Protein AF-A0A957DTH2-F1 (afdb_monomer_lite)

Sequence (206 aa):
MTTLPQNLQPLSMSQLLDRAIRLYRNNFLIFVGIVALAQIPATAVNMIGLWLAPAPEATFSPAATLTEMWLEIAESSGYGSNPWVWLGRLVTLLLVQLATAAMTKAVAENYLGRKIGLLDAYRKIGRSGFTLLLATFIGILFVLFLAIWWVIVPCLGWLTGLGMIFFFVLVVLPLVAPVVVLEQRSAAEALQRAWNLARRRLWWLV

Secondary structure (DSSP, 8-state):
-----TTSSPPPHHHHHHHHHHHHHHTHHHHHHHHHHHHHHHHHHHHHHHHTSPPP-----TT--HHHHHHHHHIIIIISS-HHHHHHHHHHHHHHHHHHHHHHHHHHHHHTT----HHHHHHTTHHHHHHHHHHHHHHHHHHHHHHHHHHH-HHHHHHHHHHHHHHIIIIIHHHHHHHHHHH---HHHHHHHHHHHHHHHTT---

Foldseek 3Di:
DPDDPPLPDDDDPVRVVVVVVVLCVVCVCLLVLLCCVLVVVLVVQLVVLVVPDDDDPPDDDPPDDPVNVVQVVCVVVLNHPRVSNVVSVVSSLLSVLLSLLLNLVCSVVVSVVDDAHNVNSNVVCVVLSVQLVVLVVVLVVVLVVLVVVCVVCVPVCPPVSVVVSCCCVVQQSSQLSNCCNVVVDGSVVSSVVSVVVSVVPVPPPD

Radius of gyration: 21.37 Å; chains: 1; bounding box: 50×37×66 Å

pLDDT: mean 77.53, std 10.56, range [34.75, 92.75]

Structure (mmCIF, N/CA/C/O backbone):
data_AF-A0A957DTH2-F1
#
_entry.id   AF-A0A957DTH2-F1
#
loop_
_atom_site.group_PDB
_atom_site.id
_atom_site.type_symbol
_atom_site.label_atom_id
_atom_site.label_alt_id
_atom_site.label_comp_id
_atom_site.label_asym_id
_atom_site.label_entity_id
_atom_site.label_seq_id
_atom_site.pdbx_PDB_ins_code
_atom_site.Cartn_x
_atom_site.Cartn_y
_atom_site.Cartn_z
_atom_site.occupancy
_atom_site.B_iso_or_equiv
_atom_site.auth_seq_id
_atom_site.auth_comp_id
_atom_site.auth_asym_id
_atom_site.auth_atom_id
_atom_site.pdbx_PDB_model_num
ATOM 1 N N . MET A 1 1 ? -30.312 -13.421 31.965 1.00 40.47 1 MET A N 1
ATOM 2 C CA . MET A 1 1 ? -30.081 -13.165 30.527 1.00 40.47 1 MET A CA 1
ATOM 3 C C . MET A 1 1 ? -28.958 -12.151 30.408 1.00 40.47 1 MET A C 1
ATOM 5 O O . MET A 1 1 ? -29.173 -10.975 30.663 1.00 40.47 1 MET A O 1
ATOM 9 N N . THR A 1 2 ? -27.741 -12.616 30.147 1.00 43.94 2 THR A N 1
ATOM 10 C CA . THR A 1 2 ? -26.575 -11.762 29.908 1.00 43.94 2 THR A CA 1
ATOM 11 C C . THR A 1 2 ? -26.708 -11.162 28.511 1.00 43.94 2 THR A C 1
ATOM 13 O O . THR A 1 2 ? -26.794 -11.885 27.521 1.00 43.94 2 THR A O 1
ATOM 16 N N . THR A 1 3 ? -26.820 -9.841 28.421 1.00 45.72 3 THR A N 1
ATOM 17 C CA . THR A 1 3 ? -26.921 -9.135 27.144 1.00 45.72 3 THR A CA 1
ATOM 18 C C . THR A 1 3 ? -25.613 -9.323 26.380 1.00 45.72 3 THR A C 1
ATOM 20 O O . THR A 1 3 ? -24.561 -8.835 26.789 1.00 45.72 3 THR A O 1
ATOM 23 N N . LEU A 1 4 ? -25.654 -10.075 25.277 1.00 46.88 4 LEU A N 1
ATOM 24 C CA . LEU A 1 4 ? -24.534 -10.121 24.342 1.00 46.88 4 LEU A CA 1
ATOM 25 C C . LEU A 1 4 ? -24.229 -8.677 23.907 1.00 46.88 4 LEU A C 1
ATOM 27 O O . LEU A 1 4 ? -25.169 -7.926 23.623 1.00 46.88 4 LEU A O 1
ATOM 31 N N . PRO A 1 5 ? -22.954 -8.256 23.872 1.00 55.38 5 PRO A N 1
ATOM 32 C CA . PRO A 1 5 ? -22.607 -6.904 23.458 1.00 55.38 5 PRO A CA 1
ATOM 33 C C . PRO A 1 5 ? -23.222 -6.625 22.080 1.00 55.38 5 PRO A C 1
ATOM 35 O O . PRO A 1 5 ? -23.012 -7.390 21.140 1.00 55.38 5 PRO A O 1
ATOM 38 N N . GLN A 1 6 ? -23.965 -5.519 21.954 1.00 55.94 6 GLN A N 1
ATOM 39 C CA . GLN A 1 6 ? -24.700 -5.080 20.748 1.00 55.94 6 GLN A CA 1
ATOM 40 C C . GLN A 1 6 ? -23.842 -4.939 19.466 1.00 55.94 6 GLN A C 1
ATOM 42 O O . GLN A 1 6 ? -24.348 -4.551 18.417 1.00 55.94 6 GLN A O 1
ATOM 47 N N . ASN A 1 7 ? -22.542 -5.228 19.525 1.00 56.94 7 ASN A N 1
ATOM 48 C CA . ASN A 1 7 ? -21.580 -5.019 18.448 1.00 56.94 7 ASN A CA 1
ATOM 49 C C . ASN A 1 7 ? -21.371 -6.216 17.511 1.00 56.94 7 ASN A C 1
ATOM 51 O O . ASN A 1 7 ? -20.680 -6.057 16.511 1.00 56.94 7 ASN A O 1
ATOM 55 N N . LEU A 1 8 ? -21.942 -7.390 17.798 1.00 63.50 8 LEU A N 1
ATOM 56 C CA . LEU A 1 8 ? -21.745 -8.605 16.987 1.00 63.50 8 LEU A CA 1
ATOM 57 C C . LEU A 1 8 ? -23.051 -9.138 16.376 1.00 63.50 8 LEU A C 1
ATOM 59 O O . LEU A 1 8 ? -23.201 -10.339 16.168 1.00 63.50 8 LEU A O 1
ATOM 63 N N . GLN A 1 9 ? -24.019 -8.259 16.109 1.00 71.38 9 GLN A N 1
ATOM 64 C CA . GLN A 1 9 ? -25.234 -8.638 15.386 1.00 71.38 9 GLN A CA 1
ATOM 65 C C . GLN A 1 9 ? -24.981 -8.688 13.869 1.00 71.38 9 GLN A C 1
ATOM 67 O O . GLN A 1 9 ? -24.192 -7.886 13.360 1.00 71.38 9 GLN A O 1
ATOM 72 N N . PRO A 1 10 ? -25.641 -9.603 13.132 1.00 74.38 10 PRO A N 1
ATOM 73 C CA . PRO A 1 10 ? -25.599 -9.599 11.676 1.00 74.38 10 PRO A CA 1
ATOM 74 C C . PRO A 1 10 ? -26.183 -8.277 11.162 1.00 74.38 10 PRO A C 1
ATOM 76 O O . PRO A 1 10 ? -27.347 -7.965 11.397 1.00 74.38 10 PRO A O 1
ATOM 79 N N . LEU A 1 11 ? -25.348 -7.479 10.496 1.00 79.00 11 LEU A N 1
ATOM 80 C CA . LEU A 1 11 ? -25.736 -6.191 9.929 1.00 79.00 11 LEU A CA 1
ATOM 81 C C . LEU A 1 11 ? -26.192 -6.389 8.483 1.00 79.00 11 LEU A C 1
ATOM 83 O O . LEU A 1 11 ? -25.494 -7.017 7.685 1.00 79.00 11 LEU A O 1
ATOM 87 N N . SER A 1 12 ? -27.340 -5.811 8.137 1.00 85.56 12 SER A N 1
ATOM 88 C CA . SER A 1 12 ? -27.746 -5.665 6.735 1.00 85.56 12 SER A CA 1
ATOM 89 C C . SER A 1 12 ? -26.815 -4.694 5.994 1.00 85.56 12 SER A C 1
ATOM 91 O O . SER A 1 12 ? -26.136 -3.868 6.611 1.00 85.56 12 SER A O 1
ATOM 93 N N . MET A 1 13 ? -26.787 -4.758 4.660 1.00 84.31 13 MET A N 1
ATOM 94 C CA . MET A 1 13 ? -25.912 -3.910 3.835 1.00 84.31 13 MET A CA 1
ATOM 95 C C . MET A 1 13 ? -26.120 -2.405 4.096 1.00 84.31 13 MET A C 1
ATOM 97 O O . MET A 1 13 ? -25.153 -1.649 4.184 1.00 84.31 13 MET A O 1
ATOM 101 N N . SER A 1 14 ? -27.369 -1.970 4.294 1.00 88.25 14 SER A N 1
ATOM 102 C CA . SER A 1 14 ? -27.695 -0.573 4.618 1.00 88.25 14 SER A CA 1
ATOM 103 C C . SER A 1 14 ? -27.170 -0.165 5.995 1.00 88.25 14 SER A C 1
ATOM 105 O O . SER A 1 14 ? -26.600 0.914 6.150 1.00 88.25 14 SER A O 1
ATOM 107 N N . GLN A 1 15 ? -27.287 -1.048 6.987 1.00 86.50 15 GLN A N 1
ATOM 108 C CA . GLN A 1 15 ? -26.767 -0.808 8.331 1.00 86.50 15 GLN A CA 1
ATOM 109 C C . GLN A 1 15 ? -25.234 -0.786 8.359 1.00 86.50 15 GLN A C 1
ATOM 111 O O . GLN A 1 15 ? -24.663 0.013 9.100 1.00 86.50 15 GLN A O 1
ATOM 116 N N . LEU A 1 16 ? -24.564 -1.617 7.549 1.00 86.12 16 LEU A N 1
ATOM 117 C CA . LEU A 1 16 ? -23.107 -1.573 7.380 1.00 86.12 16 LEU A CA 1
ATOM 118 C C . LEU A 1 16 ? -22.659 -0.225 6.822 1.00 86.12 16 LEU A C 1
ATOM 120 O O . LEU A 1 16 ? -21.749 0.385 7.381 1.00 86.12 16 LEU A O 1
ATOM 124 N N . LEU A 1 17 ? -23.314 0.255 5.762 1.00 87.44 17 LEU A N 1
ATOM 125 C CA . LEU A 1 17 ? -22.974 1.531 5.140 1.00 87.44 17 LEU A CA 1
ATOM 126 C C . LEU A 1 17 ? -23.201 2.700 6.106 1.00 87.44 17 LEU A C 1
ATOM 128 O O . LEU A 1 17 ? -22.303 3.510 6.320 1.00 87.44 17 LEU A O 1
ATOM 132 N N . ASP A 1 18 ? -24.369 2.755 6.745 1.00 91.25 18 ASP A N 1
ATOM 133 C CA . ASP A 1 18 ? -24.719 3.823 7.683 1.00 91.25 18 ASP A CA 1
ATOM 134 C C . ASP A 1 18 ? -23.771 3.838 8.901 1.00 91.25 18 ASP A C 1
ATOM 136 O O . ASP A 1 18 ? -23.310 4.887 9.363 1.00 91.25 18 ASP A O 1
ATOM 140 N N . ARG A 1 19 ? -23.376 2.654 9.390 1.00 86.75 19 ARG A N 1
ATOM 141 C CA . ARG A 1 19 ? -22.396 2.532 10.477 1.00 86.75 19 ARG A CA 1
ATOM 142 C C . ARG A 1 19 ? -20.983 2.911 10.038 1.00 86.75 19 ARG A C 1
ATOM 144 O O . ARG A 1 19 ? -20.297 3.593 10.798 1.00 86.75 19 ARG A O 1
ATOM 151 N N . ALA A 1 20 ? -20.566 2.533 8.831 1.00 86.00 20 ALA A N 1
ATOM 152 C CA . ALA A 1 20 ? -19.277 2.923 8.267 1.00 86.00 20 ALA A CA 1
ATOM 153 C C . ALA A 1 20 ? -19.182 4.446 8.075 1.00 86.00 20 ALA A C 1
ATOM 155 O O . ALA A 1 20 ? -18.181 5.046 8.464 1.00 86.00 20 ALA A O 1
ATOM 156 N N . ILE A 1 21 ? -20.242 5.088 7.572 1.00 88.44 21 ILE A N 1
ATOM 157 C CA . ILE A 1 21 ? -20.307 6.548 7.409 1.00 88.44 21 ILE A CA 1
ATOM 158 C C . ILE A 1 21 ? -20.223 7.248 8.768 1.00 88.44 21 ILE A C 1
ATOM 160 O O . ILE A 1 21 ? -19.439 8.184 8.931 1.00 88.44 21 ILE A O 1
ATOM 164 N N . ARG A 1 22 ? -20.982 6.788 9.773 1.00 89.25 22 ARG A N 1
ATOM 165 C CA . ARG A 1 22 ? -20.906 7.352 11.131 1.00 89.25 22 ARG A CA 1
ATOM 166 C C . ARG A 1 22 ? -19.520 7.190 11.749 1.00 89.25 22 ARG A C 1
ATOM 168 O O . ARG A 1 22 ? -19.008 8.140 12.339 1.00 89.25 22 ARG A O 1
ATOM 175 N N . LEU A 1 23 ? -18.902 6.021 11.588 1.00 87.44 23 LEU A N 1
ATOM 176 C CA . LEU A 1 23 ? -17.545 5.755 12.061 1.00 87.44 23 LEU A CA 1
ATOM 177 C C . LEU A 1 23 ? -16.531 6.708 11.415 1.00 87.44 23 LEU A C 1
ATOM 179 O O . LEU A 1 23 ? -15.722 7.311 12.124 1.00 87.44 23 LEU A O 1
ATOM 183 N N . TYR A 1 24 ? -16.606 6.858 10.091 1.00 86.06 24 TYR A N 1
ATOM 184 C CA . TYR A 1 24 ? -15.750 7.751 9.319 1.00 86.06 24 TYR A CA 1
ATOM 185 C C . TYR A 1 24 ? -15.919 9.205 9.754 1.00 86.06 24 TYR A C 1
ATOM 187 O O . TYR A 1 24 ? -14.934 9.860 10.076 1.00 86.06 24 TYR A O 1
ATOM 195 N N . ARG A 1 25 ? -17.159 9.694 9.856 1.00 88.44 25 ARG A N 1
ATOM 196 C CA . ARG A 1 25 ? -17.444 11.085 10.232 1.00 88.44 25 ARG A CA 1
ATOM 197 C C . ARG A 1 25 ? -16.975 11.415 11.649 1.00 88.44 25 ARG A C 1
ATOM 199 O O . ARG A 1 25 ? -16.415 12.482 11.868 1.00 88.44 25 ARG A O 1
ATOM 206 N N . ASN A 1 26 ? -17.159 10.498 12.598 1.00 88.62 26 ASN A N 1
ATOM 207 C CA . ASN A 1 26 ? -16.782 10.722 13.996 1.00 88.62 26 ASN A CA 1
ATOM 208 C C . ASN A 1 26 ? -15.261 10.688 14.229 1.00 88.62 26 ASN A C 1
ATOM 210 O O . ASN A 1 26 ? -14.790 11.269 15.202 1.00 88.62 26 ASN A O 1
ATOM 214 N N . ASN A 1 27 ? -14.494 10.013 13.365 1.00 86.25 27 ASN A N 1
ATOM 215 C CA . ASN A 1 27 ? -13.044 9.826 13.527 1.00 86.25 27 ASN A CA 1
ATOM 216 C C . ASN A 1 27 ? -12.243 10.338 12.323 1.00 86.25 27 ASN A C 1
ATOM 218 O O . ASN A 1 27 ? -11.084 9.961 12.149 1.00 86.25 27 ASN A O 1
ATOM 222 N N . PHE A 1 28 ? -12.849 11.200 11.505 1.00 87.44 28 PHE A N 1
ATOM 223 C CA . PHE A 1 28 ? -12.299 11.663 10.232 1.00 87.44 28 PHE A CA 1
ATOM 224 C C . PHE A 1 28 ? -10.867 12.177 10.381 1.00 87.44 28 PHE A C 1
ATOM 226 O O . PHE A 1 28 ? -9.970 11.722 9.678 1.00 87.44 28 PHE A O 1
ATOM 233 N N . LEU A 1 29 ? -10.629 13.050 11.364 1.00 89.62 29 LEU A N 1
ATOM 234 C CA . LEU A 1 29 ? -9.310 13.634 11.616 1.00 89.62 29 LEU A CA 1
ATOM 235 C C . LEU A 1 29 ? -8.258 12.594 12.008 1.00 89.62 29 LEU A C 1
ATOM 237 O O . LEU A 1 29 ? -7.107 12.712 11.604 1.00 89.62 29 LEU A O 1
ATOM 241 N N . ILE A 1 30 ? -8.640 11.563 12.765 1.00 87.38 3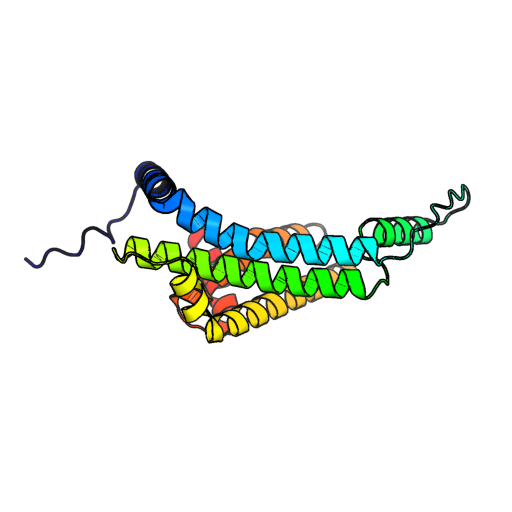0 ILE A N 1
ATOM 242 C CA . ILE A 1 30 ? -7.714 10.497 13.164 1.00 87.38 30 ILE A CA 1
ATOM 243 C C . ILE A 1 30 ? -7.355 9.655 11.940 1.00 87.38 30 ILE A C 1
ATOM 245 O O . ILE A 1 30 ? -6.181 9.392 11.704 1.00 87.38 30 ILE A O 1
ATOM 249 N N . PHE A 1 31 ? -8.343 9.267 11.129 1.00 87.75 31 PHE A N 1
ATOM 250 C CA . PHE A 1 31 ? -8.101 8.468 9.926 1.00 87.75 31 PHE A CA 1
ATOM 251 C C . PHE A 1 31 ? -7.289 9.226 8.877 1.00 87.75 31 PHE A C 1
ATOM 253 O O . PHE A 1 31 ? -6.313 8.685 8.360 1.00 87.75 31 PHE A O 1
ATOM 260 N N . VAL A 1 32 ? -7.638 10.487 8.611 1.00 90.75 32 VAL A N 1
ATOM 261 C CA . VAL A 1 32 ? -6.868 11.358 7.716 1.00 90.75 32 VAL A CA 1
ATOM 262 C C . VAL A 1 32 ? -5.466 11.576 8.267 1.00 90.75 32 VAL A C 1
ATOM 264 O O . VAL A 1 32 ? -4.508 11.466 7.514 1.00 90.75 32 VAL A O 1
ATOM 267 N N . GLY A 1 33 ? -5.324 11.801 9.573 1.00 89.25 33 GLY A N 1
ATOM 268 C CA . GLY A 1 33 ? -4.023 11.948 10.214 1.00 89.25 33 GLY A CA 1
ATOM 269 C C . GLY A 1 33 ? -3.142 10.709 10.052 1.00 89.25 33 GLY A C 1
ATOM 270 O O . GLY A 1 33 ? -1.962 10.851 9.750 1.00 89.25 33 GLY A O 1
ATOM 271 N N . ILE A 1 34 ? -3.697 9.497 10.210 1.00 87.94 34 ILE A N 1
ATOM 272 C CA . ILE A 1 34 ? -2.946 8.241 10.031 1.00 87.94 34 ILE A CA 1
ATOM 273 C C . ILE A 1 34 ? -2.415 8.155 8.598 1.00 87.94 34 ILE A C 1
ATOM 275 O O . ILE A 1 34 ? -1.235 7.888 8.391 1.00 87.94 34 ILE A O 1
ATOM 279 N N . VAL A 1 35 ? -3.270 8.419 7.606 1.00 90.12 35 VAL A N 1
ATOM 280 C CA . VAL A 1 35 ? -2.866 8.371 6.193 1.00 90.12 35 VAL A CA 1
ATOM 281 C C . VAL A 1 35 ? -1.859 9.468 5.874 1.00 90.12 35 VAL A C 1
ATOM 283 O O . VAL A 1 35 ? -0.840 9.184 5.255 1.00 90.12 35 VAL A O 1
ATOM 286 N N . ALA A 1 36 ? -2.110 10.701 6.311 1.00 91.06 36 ALA A N 1
ATOM 287 C CA . ALA A 1 36 ? -1.251 11.849 6.052 1.00 91.06 36 ALA A CA 1
ATOM 288 C C . ALA A 1 36 ? 0.148 11.657 6.650 1.00 91.06 36 ALA A C 1
ATOM 290 O O . ALA A 1 36 ? 1.138 11.944 5.982 1.00 91.06 36 ALA A O 1
ATOM 291 N N . LEU A 1 37 ? 0.243 11.105 7.863 1.00 90.50 37 LEU A N 1
ATOM 292 C CA . LEU A 1 37 ? 1.521 10.844 8.523 1.00 90.50 37 LEU A CA 1
ATOM 293 C C . LEU A 1 37 ? 2.398 9.853 7.743 1.00 90.50 37 LEU A C 1
ATOM 295 O O . LEU A 1 37 ? 3.617 9.953 7.804 1.00 90.50 37 LEU A O 1
ATOM 299 N N . ALA A 1 38 ? 1.802 8.918 7.001 1.00 88.25 38 ALA A N 1
ATOM 300 C CA . ALA A 1 38 ? 2.542 8.012 6.124 1.00 88.25 38 ALA A CA 1
ATOM 301 C C . ALA A 1 38 ? 2.752 8.572 4.713 1.00 88.25 38 ALA A C 1
ATOM 303 O O . ALA A 1 38 ? 3.839 8.433 4.156 1.00 88.25 38 ALA A O 1
ATOM 304 N N . GLN A 1 39 ? 1.730 9.199 4.130 1.00 89.12 39 GLN A N 1
ATOM 305 C CA . GLN A 1 39 ? 1.775 9.674 2.750 1.00 89.12 39 GLN A CA 1
ATOM 306 C C . GLN A 1 39 ? 2.665 10.901 2.581 1.00 89.12 39 GLN A C 1
ATOM 308 O O . GLN A 1 39 ? 3.407 10.949 1.612 1.00 89.12 39 GLN A O 1
ATOM 313 N N . ILE A 1 40 ? 2.648 11.865 3.508 1.00 92.75 40 ILE A N 1
ATOM 314 C CA . ILE A 1 40 ? 3.451 13.092 3.373 1.00 92.75 40 ILE A CA 1
ATOM 315 C C . ILE A 1 40 ? 4.957 12.773 3.329 1.00 92.75 40 ILE A C 1
ATOM 317 O O . ILE A 1 40 ? 5.634 13.241 2.413 1.00 92.75 40 ILE A O 1
ATOM 321 N N . PRO A 1 41 ? 5.518 11.952 4.242 1.00 89.75 41 PRO A N 1
ATOM 322 C CA . PRO A 1 41 ? 6.919 11.560 4.134 1.00 89.75 41 PRO A CA 1
ATOM 323 C C . PRO A 1 41 ? 7.187 10.703 2.896 1.00 89.75 41 PRO A C 1
ATOM 325 O O . PRO A 1 41 ? 8.224 10.867 2.259 1.00 89.75 41 PRO A O 1
ATOM 328 N N . ALA A 1 42 ? 6.259 9.817 2.519 1.00 88.50 42 ALA A N 1
ATOM 329 C CA . ALA A 1 42 ? 6.418 9.002 1.321 1.00 88.50 42 ALA A CA 1
ATOM 330 C C . ALA A 1 42 ? 6.509 9.868 0.055 1.00 88.50 42 ALA A C 1
ATOM 332 O O . ALA A 1 42 ? 7.433 9.699 -0.741 1.00 88.50 42 ALA A O 1
ATOM 333 N N . THR A 1 43 ? 5.601 10.827 -0.133 1.00 89.94 43 THR A N 1
ATOM 334 C CA . THR A 1 43 ? 5.621 11.730 -1.291 1.00 89.94 43 THR A CA 1
ATOM 335 C C . THR A 1 43 ? 6.859 12.614 -1.284 1.00 89.94 43 THR A C 1
ATOM 337 O O . THR A 1 43 ? 7.485 12.751 -2.332 1.00 89.94 43 THR A O 1
ATOM 340 N N . ALA A 1 44 ? 7.278 13.123 -0.122 1.00 91.25 44 ALA A N 1
ATOM 341 C CA . ALA A 1 44 ? 8.512 13.893 0.005 1.00 91.25 44 ALA A CA 1
ATOM 342 C C . ALA A 1 44 ? 9.739 13.086 -0.451 1.00 91.25 44 ALA A C 1
ATOM 344 O O . ALA A 1 44 ? 10.531 13.578 -1.251 1.00 91.25 44 ALA A O 1
ATOM 345 N N . VAL A 1 45 ? 9.868 11.826 -0.019 1.00 88.69 45 VAL A N 1
ATOM 346 C CA . VAL A 1 45 ? 10.979 10.955 -0.435 1.00 88.69 45 VAL A CA 1
ATOM 347 C C . VAL A 1 45 ? 10.924 10.654 -1.937 1.00 88.69 45 VAL A C 1
ATOM 349 O O . VAL A 1 45 ? 11.962 10.701 -2.591 1.00 88.69 45 VAL A O 1
ATOM 352 N N . ASN A 1 46 ? 9.743 10.393 -2.514 1.00 87.25 46 ASN A N 1
ATOM 353 C CA . ASN A 1 46 ? 9.634 10.191 -3.968 1.00 87.25 46 ASN A CA 1
ATOM 354 C C . ASN A 1 46 ? 9.995 11.457 -4.750 1.00 87.25 46 ASN A C 1
ATOM 356 O O . ASN A 1 46 ? 10.678 11.356 -5.765 1.00 87.25 46 ASN A O 1
ATOM 360 N N . MET A 1 47 ? 9.558 12.634 -4.287 1.00 87.38 47 MET A N 1
ATOM 361 C CA . MET A 1 47 ? 9.927 13.899 -4.917 1.00 87.38 47 MET A CA 1
ATOM 362 C C . MET A 1 47 ? 11.438 14.078 -4.867 1.00 87.38 47 MET A C 1
ATOM 364 O O . MET A 1 47 ? 12.040 14.284 -5.910 1.00 87.38 47 MET A O 1
ATOM 368 N N . ILE A 1 48 ? 12.069 13.922 -3.701 1.00 86.69 48 ILE A N 1
ATOM 369 C CA . ILE A 1 48 ? 13.530 14.015 -3.577 1.00 86.69 48 ILE A CA 1
ATOM 370 C C . ILE A 1 48 ? 14.221 13.021 -4.521 1.00 86.69 48 ILE A C 1
ATOM 372 O O . ILE A 1 48 ? 15.158 13.397 -5.216 1.00 86.69 48 ILE A O 1
ATOM 376 N N . GLY A 1 49 ? 13.728 11.783 -4.609 1.00 82.81 49 GLY A N 1
ATOM 377 C CA . GLY A 1 49 ? 14.263 10.782 -5.532 1.00 82.81 49 GLY A CA 1
ATOM 378 C C . GLY A 1 49 ? 14.159 11.188 -7.005 1.00 82.81 49 GLY A C 1
ATOM 379 O O . GLY A 1 49 ? 15.074 10.901 -7.772 1.00 82.81 49 GLY A O 1
ATOM 380 N N . LEU A 1 50 ? 13.087 11.888 -7.388 1.00 80.81 50 LEU A N 1
ATOM 381 C CA . LEU A 1 50 ? 12.906 12.434 -8.733 1.00 80.81 50 LEU A CA 1
ATOM 382 C C . LEU A 1 50 ? 13.802 13.656 -8.989 1.00 80.81 50 LEU A C 1
ATOM 384 O O . LEU A 1 50 ? 14.374 13.769 -10.063 1.00 80.81 50 LEU A O 1
ATOM 388 N N . TRP A 1 51 ? 13.968 14.544 -8.006 1.00 83.12 51 TRP A N 1
ATOM 389 C CA . TRP A 1 51 ? 14.865 15.705 -8.102 1.00 83.12 51 TRP A CA 1
ATOM 390 C C . TRP A 1 51 ? 16.342 15.307 -8.201 1.00 83.12 51 TRP A C 1
ATOM 392 O O . TRP A 1 51 ? 17.121 15.988 -8.858 1.00 83.12 51 TRP A O 1
ATOM 402 N N . LEU A 1 52 ? 16.727 14.213 -7.544 1.00 81.88 52 LEU A N 1
ATOM 403 C CA . LEU A 1 52 ? 18.072 13.639 -7.617 1.00 81.88 52 LEU A CA 1
ATOM 404 C C . LEU A 1 52 ? 18.260 12.722 -8.832 1.00 81.88 52 LEU A C 1
ATOM 406 O O . LEU A 1 52 ? 19.360 12.208 -9.040 1.00 81.88 52 LEU A O 1
ATOM 410 N N . ALA A 1 53 ? 17.200 12.468 -9.604 1.00 75.19 53 ALA A N 1
ATOM 411 C CA . ALA A 1 53 ? 17.298 11.671 -10.809 1.00 75.19 53 ALA A CA 1
ATOM 412 C C . ALA A 1 53 ? 18.000 12.467 -11.915 1.00 75.19 53 ALA A C 1
ATOM 414 O O . ALA A 1 53 ? 17.682 13.643 -12.105 1.00 75.19 53 ALA A O 1
ATOM 415 N N . PRO A 1 54 ? 18.920 11.844 -12.673 1.00 71.25 54 PRO A N 1
ATOM 416 C CA . PRO A 1 54 ? 19.408 12.460 -13.894 1.00 71.25 54 PRO A CA 1
ATOM 417 C C . PRO A 1 54 ? 18.214 12.736 -14.812 1.00 71.25 54 PRO A C 1
ATOM 419 O O . PRO A 1 54 ? 17.350 11.872 -14.986 1.00 71.25 54 PRO A O 1
ATOM 422 N N . ALA A 1 55 ? 18.143 13.957 -15.345 1.00 68.19 55 ALA A N 1
ATOM 423 C CA . ALA A 1 55 ? 17.087 14.333 -16.270 1.00 68.19 55 ALA A CA 1
ATOM 424 C C . ALA A 1 55 ? 17.188 13.429 -17.510 1.00 68.19 55 ALA A C 1
ATOM 426 O O . ALA A 1 55 ? 18.261 13.384 -18.116 1.00 68.19 55 ALA A O 1
ATOM 427 N N . PRO A 1 56 ? 16.123 12.694 -17.878 1.00 63.47 56 PRO A N 1
ATOM 428 C CA . PRO A 1 56 ? 16.151 11.895 -19.088 1.00 63.47 56 PRO A CA 1
ATOM 429 C C . PRO A 1 56 ? 16.247 12.844 -20.282 1.00 63.47 56 PRO A C 1
ATOM 431 O O . PRO A 1 56 ? 15.377 13.695 -20.487 1.00 63.47 56 PRO A O 1
ATOM 434 N N . GLU A 1 57 ? 17.320 12.721 -21.057 1.00 67.25 57 GLU A N 1
ATOM 435 C CA . GLU A 1 57 ? 17.412 13.357 -22.365 1.00 67.25 57 GLU A CA 1
ATOM 436 C C . GLU A 1 57 ? 16.429 12.631 -23.286 1.00 67.25 57 GLU A C 1
ATOM 438 O O . GLU A 1 57 ? 16.731 11.569 -23.828 1.00 67.25 57 GLU A O 1
ATOM 443 N N . ALA A 1 58 ? 15.210 13.165 -23.399 1.00 64.69 58 ALA A N 1
ATOM 444 C CA . ALA A 1 58 ? 14.181 12.617 -24.276 1.00 64.69 58 ALA A CA 1
ATOM 445 C C . ALA A 1 58 ? 14.666 12.720 -25.727 1.00 64.69 58 ALA A C 1
ATOM 447 O O . ALA A 1 58 ? 14.589 13.777 -26.361 1.00 64.69 58 ALA A O 1
ATOM 448 N N . THR A 1 59 ? 15.213 11.620 -26.233 1.00 68.00 59 THR A N 1
ATOM 449 C CA . THR A 1 59 ? 15.839 11.567 -27.548 1.00 68.00 59 THR A CA 1
ATOM 450 C C . THR A 1 59 ? 14.855 10.896 -28.489 1.00 68.00 59 THR A C 1
ATOM 452 O O . THR A 1 59 ? 14.822 9.677 -28.609 1.00 68.00 59 THR A O 1
ATOM 455 N N . PHE A 1 60 ? 14.022 11.690 -29.166 1.00 67.56 60 PHE A N 1
ATOM 456 C CA . PHE A 1 60 ? 13.081 11.146 -30.144 1.00 67.56 60 PHE A CA 1
ATOM 457 C C . PHE A 1 60 ? 13.837 10.576 -31.349 1.00 67.56 60 PHE A C 1
ATOM 459 O O . PHE A 1 60 ? 14.221 11.305 -32.265 1.00 67.56 60 PHE A O 1
ATOM 466 N N . SER A 1 61 ? 14.034 9.256 -31.352 1.00 75.31 61 SER A N 1
ATOM 467 C CA . SER A 1 61 ? 14.582 8.519 -32.486 1.00 75.31 61 SER A CA 1
ATOM 468 C C . SER A 1 61 ? 13.446 7.883 -33.295 1.00 75.31 61 SER A C 1
ATOM 470 O O . SER A 1 61 ? 12.796 6.954 -32.814 1.00 75.31 61 SER A O 1
ATOM 472 N N . PRO A 1 62 ? 13.202 8.313 -34.547 1.00 74.38 62 PRO A N 1
ATOM 473 C CA . PRO A 1 62 ? 12.208 7.681 -35.419 1.00 74.38 62 PRO A CA 1
ATOM 474 C C . PRO A 1 62 ? 12.599 6.255 -35.853 1.00 74.38 62 PRO A C 1
ATOM 476 O O . PRO A 1 62 ? 11.796 5.573 -36.484 1.00 74.38 62 PRO A O 1
ATOM 479 N N . ALA A 1 63 ? 13.814 5.804 -35.521 1.00 83.00 63 ALA A N 1
ATOM 480 C CA . ALA A 1 63 ? 14.304 4.449 -35.760 1.00 83.00 63 ALA A CA 1
ATOM 481 C C . ALA A 1 63 ? 14.325 3.575 -34.489 1.00 83.00 63 ALA A C 1
ATOM 483 O O . ALA A 1 63 ? 14.862 2.470 -34.536 1.00 83.00 63 ALA A O 1
ATOM 484 N N . ALA A 1 64 ? 13.776 4.056 -33.366 1.00 81.25 64 ALA A N 1
ATOM 485 C CA . ALA A 1 64 ? 13.769 3.309 -32.113 1.00 81.25 64 ALA A CA 1
ATOM 486 C C . ALA A 1 64 ? 13.039 1.966 -32.263 1.00 81.25 64 ALA A C 1
ATOM 488 O O . ALA A 1 64 ? 11.935 1.872 -32.808 1.00 81.25 64 ALA A O 1
ATOM 489 N N . THR A 1 65 ? 13.658 0.911 -31.747 1.00 85.75 65 THR A N 1
ATOM 490 C CA . THR A 1 65 ? 13.036 -0.410 -31.657 1.00 85.75 65 THR A CA 1
ATOM 491 C C . THR A 1 65 ? 11.950 -0.427 -30.574 1.00 85.75 65 THR A C 1
ATOM 493 O O . THR A 1 65 ? 11.972 0.364 -29.631 1.00 85.75 65 THR A O 1
ATOM 496 N N . LEU A 1 66 ? 11.004 -1.376 -30.654 1.00 82.44 66 LEU A N 1
ATOM 497 C CA . LEU A 1 66 ? 9.971 -1.549 -29.617 1.00 82.44 66 LEU A CA 1
ATOM 498 C C . LEU A 1 66 ? 10.581 -1.713 -28.215 1.00 82.44 66 LEU A C 1
ATOM 500 O O . LEU A 1 66 ? 10.016 -1.228 -27.241 1.00 82.44 66 LEU A O 1
ATOM 504 N N . THR A 1 67 ? 11.733 -2.377 -28.111 1.00 83.19 67 THR A N 1
ATOM 505 C CA . THR A 1 67 ? 12.444 -2.591 -26.844 1.00 83.19 67 THR A CA 1
ATOM 506 C C . THR A 1 67 ? 12.990 -1.289 -26.263 1.00 83.19 67 THR A C 1
ATOM 508 O O . THR A 1 67 ? 12.836 -1.052 -25.068 1.00 83.19 67 THR A O 1
ATOM 511 N N . GLU A 1 68 ? 13.590 -0.435 -27.094 1.00 82.38 68 GLU A N 1
ATOM 512 C CA . GLU A 1 68 ? 14.101 0.880 -26.681 1.00 82.38 68 GLU A CA 1
ATOM 513 C C . GLU A 1 68 ? 12.959 1.797 -26.242 1.00 82.38 68 GLU A C 1
ATOM 515 O O . GLU A 1 68 ? 13.051 2.431 -25.195 1.00 82.38 68 GLU A O 1
ATOM 520 N N . MET A 1 69 ? 11.832 1.766 -26.960 1.00 79.88 69 MET A N 1
ATOM 521 C CA . MET A 1 69 ? 10.622 2.493 -26.573 1.00 79.88 69 MET A CA 1
ATOM 522 C C . MET A 1 69 ? 10.089 2.034 -25.204 1.00 79.88 69 MET A C 1
ATOM 524 O O . MET A 1 69 ? 9.735 2.861 -24.367 1.00 79.88 69 MET A O 1
ATOM 528 N N . TRP A 1 70 ? 10.048 0.723 -24.934 1.00 80.38 70 TRP A N 1
ATOM 529 C CA . TRP A 1 70 ? 9.632 0.208 -23.622 1.00 80.38 70 TRP A CA 1
ATOM 530 C C . TRP A 1 70 ? 10.605 0.579 -22.498 1.00 80.38 70 TRP A C 1
ATOM 532 O O . TRP A 1 70 ? 10.154 0.867 -21.389 1.00 80.38 70 TRP A O 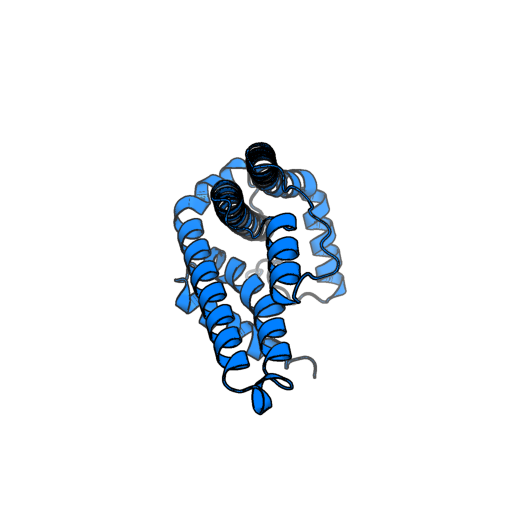1
ATOM 542 N N . LEU A 1 71 ? 11.912 0.588 -22.770 1.00 80.94 71 LEU A N 1
ATOM 543 C CA . LEU A 1 71 ? 12.937 1.030 -21.820 1.00 80.94 71 LEU A CA 1
ATOM 544 C C . LEU A 1 71 ? 12.780 2.516 -21.482 1.00 80.94 71 LEU A C 1
ATOM 546 O O . LEU A 1 71 ? 12.738 2.859 -20.306 1.00 80.94 71 LEU A O 1
ATOM 550 N N . GLU A 1 72 ? 12.587 3.377 -22.479 1.00 78.69 72 GLU A N 1
ATOM 551 C CA . GLU A 1 72 ? 12.385 4.818 -22.276 1.00 78.69 72 GLU A CA 1
ATOM 552 C C . GLU A 1 72 ? 11.075 5.115 -21.515 1.00 78.69 72 GLU A C 1
ATOM 554 O O . GLU A 1 72 ? 11.028 5.959 -20.612 1.00 78.69 72 GLU A O 1
ATOM 559 N N . ILE A 1 73 ? 10.005 4.357 -21.788 1.00 77.50 73 ILE A N 1
ATOM 560 C CA . ILE A 1 73 ? 8.757 4.415 -21.009 1.00 77.50 73 ILE A CA 1
ATOM 561 C C . ILE A 1 73 ? 8.994 3.961 -19.560 1.00 77.50 73 ILE A C 1
ATOM 563 O O . ILE A 1 73 ? 8.491 4.588 -18.625 1.00 77.50 73 ILE A O 1
ATOM 567 N N . ALA A 1 74 ? 9.753 2.885 -19.336 1.00 75.06 74 ALA A N 1
ATOM 568 C CA . ALA A 1 74 ? 10.067 2.401 -17.992 1.00 75.06 74 ALA A CA 1
ATOM 569 C C . ALA A 1 74 ? 10.924 3.411 -17.208 1.00 75.06 74 ALA A C 1
ATOM 571 O O . ALA A 1 74 ? 10.672 3.659 -16.027 1.00 75.06 74 ALA A O 1
ATOM 572 N N . GLU A 1 75 ? 11.894 4.045 -17.864 1.00 74.75 75 GLU A N 1
ATOM 573 C CA . GLU A 1 75 ? 12.742 5.075 -17.265 1.00 74.75 75 GLU A CA 1
ATOM 574 C C . GLU A 1 75 ? 11.954 6.343 -16.921 1.00 74.75 75 GLU A C 1
ATOM 576 O O . GLU A 1 75 ? 12.010 6.801 -15.776 1.00 74.75 75 GLU A O 1
ATOM 581 N N . SER A 1 76 ? 11.137 6.853 -17.847 1.00 70.06 76 SER A N 1
ATOM 582 C CA . SER A 1 76 ? 10.306 8.049 -17.629 1.00 70.06 76 SER A CA 1
ATOM 583 C C . SER A 1 76 ? 9.199 7.848 -16.586 1.00 70.06 76 SER A C 1
ATOM 585 O O . SER A 1 76 ? 8.842 8.781 -15.867 1.00 70.06 76 SER A O 1
ATOM 587 N N . SER A 1 77 ? 8.686 6.625 -16.430 1.00 69.12 77 SER A N 1
ATOM 588 C CA . SER A 1 77 ? 7.712 6.278 -15.382 1.00 69.12 77 SER A CA 1
ATOM 589 C C . SER A 1 77 ? 8.338 6.063 -13.992 1.00 69.12 77 SER A C 1
ATOM 591 O O . SER A 1 77 ? 7.628 5.797 -13.015 1.00 69.12 77 SER A O 1
ATOM 593 N N . GLY A 1 78 ? 9.661 6.221 -13.865 1.00 69.00 78 GLY A N 1
ATOM 594 C CA . GLY A 1 78 ? 10.383 6.053 -12.604 1.00 69.00 78 GLY A CA 1
ATOM 595 C C . GLY A 1 78 ? 10.612 4.589 -12.215 1.00 69.00 78 GLY A C 1
ATOM 596 O O . GLY A 1 78 ? 10.854 4.302 -11.045 1.00 69.00 78 GLY A O 1
ATOM 597 N N . TYR A 1 79 ? 10.524 3.664 -13.172 1.00 68.69 79 TYR A N 1
ATOM 598 C CA . TYR A 1 79 ? 10.905 2.253 -13.029 1.00 68.69 79 TYR A CA 1
ATOM 599 C C . TYR A 1 79 ? 12.253 1.939 -13.701 1.00 68.69 79 TYR A C 1
ATOM 601 O O . TYR A 1 79 ? 12.595 0.775 -13.898 1.00 68.69 79 TYR A O 1
ATOM 609 N N . GLY A 1 80 ? 13.022 2.978 -14.041 1.00 72.94 80 GLY A N 1
ATOM 610 C CA . GLY A 1 80 ? 14.355 2.867 -14.623 1.00 72.94 80 GLY A CA 1
ATOM 611 C C . GLY A 1 80 ? 15.425 2.350 -13.659 1.00 72.94 80 GLY A C 1
ATOM 612 O O . GLY A 1 80 ? 15.159 1.914 -12.538 1.00 72.94 80 GLY A O 1
ATOM 613 N N . SER A 1 81 ? 16.681 2.453 -14.080 1.00 74.00 81 SER A N 1
ATOM 614 C CA . SER A 1 81 ? 17.854 1.992 -13.321 1.00 74.00 81 SER A CA 1
ATOM 615 C C . SER A 1 81 ? 18.226 2.875 -12.116 1.00 74.00 81 SER A C 1
ATOM 617 O O . SER A 1 81 ? 19.164 2.555 -11.387 1.00 74.00 81 SER A O 1
ATOM 619 N N . ASN A 1 82 ? 17.500 3.972 -11.865 1.00 76.94 82 ASN A N 1
ATOM 620 C CA . ASN A 1 82 ? 17.860 4.945 -10.837 1.00 76.94 82 ASN A CA 1
ATOM 621 C C . ASN A 1 82 ? 17.652 4.398 -9.404 1.00 76.94 82 ASN A C 1
ATOM 623 O O . ASN A 1 82 ? 16.505 4.221 -8.972 1.00 76.94 82 ASN A O 1
ATOM 627 N N . PRO A 1 83 ? 18.729 4.217 -8.611 1.00 82.00 83 PRO A N 1
ATOM 628 C CA . PRO A 1 83 ? 18.635 3.656 -7.266 1.00 82.00 83 PRO A CA 1
ATOM 629 C C . PRO A 1 83 ? 17.837 4.533 -6.288 1.00 82.00 83 PRO A C 1
ATOM 631 O O . PRO A 1 83 ? 17.211 3.996 -5.372 1.00 82.00 83 PRO A O 1
ATOM 634 N N . TRP A 1 84 ? 17.797 5.860 -6.472 1.00 81.94 84 TRP A N 1
ATOM 635 C CA . TRP A 1 84 ? 17.057 6.748 -5.568 1.00 81.94 84 TRP A CA 1
ATOM 636 C C . TRP A 1 84 ? 15.551 6.607 -5.693 1.00 81.94 84 TRP A C 1
ATOM 638 O O . TRP A 1 84 ? 14.841 6.629 -4.685 1.00 81.94 84 TRP A O 1
ATOM 648 N N . VAL A 1 85 ? 15.059 6.409 -6.914 1.00 82.75 85 VAL A N 1
ATOM 649 C CA . VAL A 1 85 ? 13.633 6.173 -7.132 1.00 82.75 85 VAL A CA 1
ATOM 650 C C . VAL A 1 85 ? 13.237 4.832 -6.520 1.00 82.75 85 VAL A C 1
ATOM 652 O O . VAL A 1 85 ? 12.249 4.774 -5.789 1.00 82.75 85 VAL A O 1
ATOM 655 N N . TRP A 1 86 ? 14.050 3.783 -6.701 1.00 84.12 86 TRP A N 1
ATOM 656 C CA . TRP A 1 86 ? 13.833 2.481 -6.059 1.00 84.12 86 TRP A CA 1
ATOM 657 C C . TRP A 1 86 ? 13.799 2.567 -4.534 1.00 84.12 86 TRP A C 1
ATOM 659 O O . TRP A 1 86 ? 12.889 2.016 -3.908 1.00 84.12 86 TRP A O 1
ATOM 669 N N . LEU A 1 87 ? 14.730 3.303 -3.925 1.00 84.88 87 LEU A N 1
ATOM 670 C CA . LEU A 1 87 ? 14.713 3.545 -2.485 1.00 84.88 87 LEU A CA 1
ATOM 671 C C . LEU A 1 87 ? 13.431 4.269 -2.060 1.00 84.88 87 LEU A C 1
ATOM 673 O O . LEU A 1 87 ? 12.786 3.857 -1.095 1.00 84.88 87 LEU A O 1
ATOM 677 N N . GLY A 1 88 ? 13.004 5.286 -2.812 1.00 86.00 88 GLY A N 1
ATOM 678 C CA . GLY A 1 88 ? 11.738 5.972 -2.572 1.00 86.00 88 GLY A CA 1
ATOM 679 C C . GLY A 1 88 ? 10.525 5.046 -2.660 1.00 86.00 88 GLY A C 1
ATOM 680 O O . GLY A 1 88 ? 9.645 5.105 -1.796 1.00 86.00 88 GLY A O 1
ATOM 681 N N . ARG A 1 89 ? 10.498 4.118 -3.627 1.00 86.06 89 ARG A N 1
ATOM 682 C CA . ARG A 1 89 ? 9.445 3.094 -3.739 1.00 86.06 89 ARG A CA 1
ATOM 683 C C . ARG A 1 89 ? 9.437 2.146 -2.546 1.00 86.06 89 ARG A C 1
ATOM 685 O O . ARG A 1 89 ? 8.362 1.873 -2.017 1.00 86.06 89 ARG A O 1
ATOM 692 N N . LEU A 1 90 ? 10.601 1.694 -2.084 1.00 84.94 90 LEU A N 1
ATOM 693 C CA . LEU A 1 90 ? 10.711 0.833 -0.902 1.00 84.94 90 LEU A CA 1
ATOM 694 C C . LEU A 1 90 ? 10.220 1.540 0.366 1.00 84.94 90 LEU A C 1
ATOM 696 O O . LEU A 1 90 ? 9.427 0.970 1.117 1.00 84.94 90 LEU A O 1
ATOM 700 N N . VAL A 1 91 ? 10.630 2.794 0.579 1.00 86.12 91 VAL A N 1
ATOM 701 C CA . VAL A 1 91 ? 10.169 3.610 1.715 1.00 86.12 91 VAL A CA 1
ATOM 702 C C . VAL A 1 91 ? 8.658 3.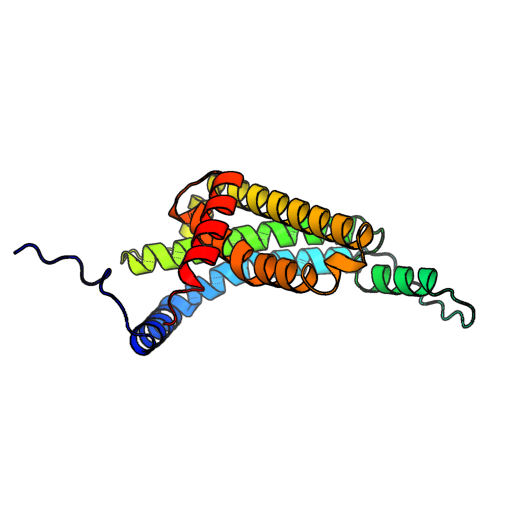824 1.648 1.00 86.12 91 VAL A C 1
ATOM 704 O O . VAL A 1 91 ? 7.963 3.661 2.649 1.00 86.12 91 VAL A O 1
ATOM 707 N N . THR A 1 92 ? 8.128 4.121 0.462 1.00 86.50 92 THR A N 1
ATOM 708 C CA . THR A 1 92 ? 6.687 4.309 0.242 1.00 86.50 92 THR A CA 1
ATOM 709 C C . THR A 1 92 ? 5.903 3.043 0.529 1.00 86.50 92 THR A C 1
ATOM 711 O O . THR A 1 92 ? 4.906 3.095 1.243 1.00 86.50 92 THR A O 1
ATOM 714 N N . LEU A 1 93 ? 6.363 1.901 0.017 1.00 85.00 93 LEU A N 1
ATOM 715 C CA . LEU A 1 93 ? 5.747 0.604 0.271 1.00 85.00 93 LEU A CA 1
ATOM 716 C C . LEU A 1 93 ? 5.695 0.343 1.778 1.00 85.00 93 LEU A C 1
ATOM 718 O O . LEU A 1 93 ? 4.634 0.029 2.312 1.00 85.00 93 LEU A O 1
ATOM 722 N N . LEU A 1 94 ? 6.805 0.550 2.487 1.00 83.88 94 LEU A N 1
ATOM 723 C CA . LEU A 1 94 ? 6.875 0.355 3.932 1.00 83.88 94 LEU A CA 1
ATOM 724 C C . LEU A 1 94 ? 5.901 1.278 4.685 1.00 83.88 94 LEU A C 1
ATOM 726 O O . LEU A 1 94 ? 5.141 0.807 5.534 1.00 83.88 94 LEU A O 1
ATOM 730 N N . LEU A 1 95 ? 5.879 2.573 4.356 1.00 85.00 95 LEU A N 1
ATOM 731 C CA . LEU A 1 95 ? 4.998 3.555 4.997 1.00 85.00 95 LEU A CA 1
ATOM 732 C C . LEU A 1 95 ? 3.516 3.272 4.734 1.00 85.00 95 LEU A C 1
ATOM 734 O O . LEU A 1 95 ? 2.708 3.358 5.660 1.00 85.00 95 LEU A O 1
ATOM 738 N N . VAL A 1 96 ? 3.160 2.882 3.508 1.00 84.19 96 VAL A N 1
ATOM 739 C CA . VAL A 1 96 ? 1.788 2.504 3.148 1.00 84.19 96 VAL A CA 1
ATOM 740 C C . VAL A 1 96 ? 1.355 1.261 3.920 1.00 84.19 96 VAL A C 1
ATOM 742 O O . VAL A 1 96 ? 0.294 1.290 4.538 1.00 84.19 96 VAL A O 1
ATOM 745 N N . GLN A 1 97 ? 2.188 0.217 4.004 1.00 82.75 97 GLN A N 1
ATOM 746 C CA . GLN A 1 97 ? 1.821 -0.986 4.761 1.00 82.75 97 GLN A CA 1
ATOM 747 C C . GLN A 1 97 ? 1.657 -0.708 6.257 1.00 82.75 97 GLN A C 1
ATOM 749 O O . GLN A 1 97 ? 0.739 -1.241 6.886 1.00 82.75 97 GLN A O 1
ATOM 754 N N . LEU A 1 98 ? 2.487 0.170 6.830 1.00 83.38 98 LEU A N 1
ATOM 755 C CA . LEU A 1 98 ? 2.307 0.634 8.206 1.00 83.38 98 LEU A CA 1
ATOM 756 C C . LEU A 1 98 ? 1.000 1.420 8.382 1.00 83.38 98 LEU A C 1
ATOM 758 O O . LEU A 1 98 ? 0.299 1.210 9.373 1.00 83.38 98 LEU A O 1
ATOM 762 N N . ALA A 1 99 ? 0.643 2.284 7.431 1.00 85.62 99 ALA A N 1
ATOM 763 C CA . ALA A 1 99 ? -0.607 3.040 7.465 1.00 85.62 99 ALA A CA 1
ATOM 764 C C . ALA A 1 99 ? -1.834 2.127 7.365 1.00 85.62 99 ALA A C 1
ATOM 766 O O . ALA A 1 99 ? -2.777 2.278 8.140 1.00 85.62 99 ALA A O 1
ATOM 767 N N . THR A 1 100 ? -1.811 1.136 6.470 1.00 83.75 100 THR A N 1
ATOM 768 C CA . THR A 1 100 ? -2.882 0.141 6.333 1.00 83.75 100 THR A CA 1
ATOM 769 C C . THR A 1 100 ? -3.037 -0.673 7.616 1.00 83.75 100 THR A C 1
ATOM 771 O O . THR A 1 100 ? -4.160 -0.912 8.071 1.00 83.75 100 THR A O 1
ATOM 774 N N . ALA A 1 101 ? -1.925 -1.036 8.262 1.00 81.75 101 ALA A N 1
ATOM 775 C CA . ALA A 1 101 ? -1.939 -1.690 9.567 1.00 81.75 101 ALA A CA 1
ATOM 776 C C . ALA A 1 101 ? -2.596 -0.814 10.642 1.00 81.75 101 ALA A C 1
ATOM 778 O O . ALA A 1 101 ? -3.473 -1.268 11.384 1.00 81.75 101 ALA A O 1
ATOM 779 N N . ALA A 1 102 ? -2.180 0.455 10.700 1.00 84.06 102 ALA A N 1
ATOM 780 C CA . ALA A 1 102 ? -2.658 1.434 11.666 1.00 84.06 102 ALA A CA 1
ATOM 781 C C . ALA A 1 102 ? -4.135 1.725 11.492 1.00 84.06 102 ALA A C 1
ATOM 783 O O . ALA A 1 102 ? -4.872 1.736 12.475 1.00 84.06 102 ALA A O 1
ATOM 784 N N . MET A 1 103 ? -4.584 1.864 10.252 1.00 86.00 103 MET A N 1
ATOM 785 C CA . MET A 1 103 ? -5.982 2.073 9.923 1.00 86.00 103 MET A CA 1
ATOM 786 C C . MET A 1 103 ? -6.837 0.866 10.307 1.00 86.00 103 MET A C 1
ATOM 788 O O . MET A 1 103 ? -7.851 1.029 10.981 1.00 86.00 103 MET A O 1
ATOM 792 N N . THR A 1 104 ? -6.404 -0.348 9.957 1.00 84.81 104 THR A N 1
ATOM 793 C CA . THR A 1 104 ? -7.134 -1.580 10.297 1.00 84.81 104 THR A CA 1
ATOM 794 C C . THR A 1 104 ? -7.314 -1.710 11.807 1.00 84.81 104 THR A C 1
ATOM 796 O O . THR A 1 104 ? -8.412 -1.975 12.303 1.00 84.81 104 THR A O 1
ATOM 799 N N . LYS A 1 105 ? -6.241 -1.458 12.558 1.00 81.00 105 LYS A N 1
ATOM 800 C CA . LYS A 1 105 ? -6.288 -1.472 14.014 1.00 81.00 105 LYS A CA 1
ATOM 801 C C . LYS A 1 105 ? -7.170 -0.361 14.568 1.00 81.00 105 LYS A C 1
ATOM 803 O O . LYS A 1 105 ? -7.961 -0.618 15.470 1.00 81.00 105 LYS A O 1
ATOM 808 N N . ALA A 1 106 ? -7.044 0.852 14.036 1.00 84.50 106 ALA A N 1
ATOM 809 C CA . ALA A 1 106 ? -7.804 1.996 14.508 1.00 84.50 106 ALA A CA 1
ATOM 810 C C . ALA A 1 106 ? -9.311 1.772 14.352 1.00 84.50 106 ALA A C 1
ATOM 812 O O . ALA A 1 106 ? -10.081 2.043 15.270 1.00 84.50 106 ALA A O 1
ATOM 813 N N . VAL A 1 107 ? -9.721 1.198 13.220 1.00 84.31 107 VAL A N 1
ATOM 814 C CA . VAL A 1 107 ? -11.099 0.766 12.980 1.00 84.31 107 VAL A CA 1
ATOM 815 C C . VAL A 1 107 ? -11.513 -0.287 14.010 1.00 84.31 107 VAL A C 1
ATOM 817 O O . VAL A 1 107 ? -12.555 -0.136 14.646 1.00 84.31 107 VAL A O 1
ATOM 820 N N . ALA A 1 108 ? -10.687 -1.311 14.240 1.00 81.25 108 ALA A N 1
ATOM 821 C CA . ALA A 1 108 ? -11.000 -2.381 15.182 1.00 81.25 108 ALA A CA 1
ATOM 822 C C . ALA A 1 108 ? -11.158 -1.901 16.634 1.00 81.25 108 ALA A C 1
ATOM 824 O O . ALA A 1 108 ? -12.149 -2.259 17.271 1.00 81.25 108 ALA A O 1
ATOM 825 N N . GLU A 1 109 ? -10.250 -1.074 17.180 1.00 81.31 109 GLU A N 1
ATOM 826 C CA . GLU A 1 109 ? -10.448 -0.598 18.561 1.00 81.31 109 GLU A CA 1
ATOM 827 C C . GLU A 1 109 ? -11.606 0.411 18.673 1.00 81.31 109 GLU A C 1
ATOM 829 O O . GLU A 1 109 ? -12.250 0.456 19.722 1.00 81.31 109 GLU A O 1
ATOM 834 N N . ASN A 1 110 ? -11.963 1.124 17.596 1.00 82.06 110 ASN A N 1
ATOM 835 C CA . ASN A 1 110 ? -13.176 1.945 17.569 1.00 82.06 110 ASN A CA 1
ATOM 836 C C . ASN A 1 110 ? -14.449 1.092 17.658 1.00 82.06 110 ASN A C 1
ATOM 838 O O . ASN A 1 110 ? -15.343 1.389 18.448 1.00 82.06 110 ASN A O 1
ATOM 842 N N . TYR A 1 111 ? -14.494 -0.027 16.924 1.00 77.56 111 TYR A N 1
ATOM 843 C CA . TYR A 1 111 ? -15.558 -1.025 17.077 1.00 77.56 111 TYR A CA 1
ATOM 844 C C . TYR A 1 111 ? -15.605 -1.605 18.497 1.00 77.56 111 TYR A C 1
ATOM 846 O O . TYR A 1 111 ? -16.681 -1.946 18.975 1.00 77.56 111 TYR A O 1
ATOM 854 N N . LEU A 1 112 ? -14.478 -1.668 19.208 1.00 78.00 112 LEU A N 1
ATOM 855 C CA . LEU A 1 112 ? -14.414 -2.078 20.617 1.00 78.00 112 LEU A CA 1
ATOM 856 C C . LEU A 1 112 ? -14.706 -0.936 21.612 1.00 78.00 112 LEU A C 1
ATOM 858 O O . LEU A 1 112 ? -14.600 -1.145 22.820 1.00 78.00 112 LEU A O 1
ATOM 862 N N . GLY A 1 113 ? -15.065 0.262 21.137 1.00 76.50 113 GLY A N 1
ATOM 863 C CA . GLY A 1 113 ? -15.403 1.419 21.970 1.00 76.50 113 GLY A CA 1
ATOM 864 C C . GLY A 1 113 ? -14.204 2.130 22.608 1.00 76.50 113 GLY A C 1
ATOM 865 O O . GLY A 1 113 ? -14.389 2.949 23.508 1.00 76.50 113 GLY A O 1
ATOM 866 N N . ARG A 1 114 ? -12.972 1.839 22.174 1.00 77.00 114 ARG A N 1
ATOM 867 C CA . ARG A 1 114 ? -11.756 2.483 22.694 1.00 77.00 114 ARG A CA 1
ATOM 868 C C . ARG A 1 114 ? -11.432 3.736 21.878 1.00 77.00 114 ARG A C 1
ATOM 870 O O . ARG A 1 114 ? -11.423 3.698 20.650 1.00 77.00 114 ARG A O 1
ATOM 877 N N . LYS A 1 115 ? -11.143 4.851 22.560 1.00 72.25 115 LYS A N 1
ATOM 878 C CA . LYS A 1 115 ? -10.604 6.069 21.932 1.00 72.25 115 LYS A CA 1
ATOM 879 C C . LYS A 1 115 ? -9.105 5.873 21.712 1.00 72.25 115 LYS A C 1
ATOM 881 O O . LYS A 1 115 ? -8.398 5.538 22.657 1.00 72.25 115 LYS A O 1
ATOM 886 N N . ILE A 1 116 ? -8.634 6.065 20.486 1.00 72.75 116 ILE A N 1
ATOM 887 C CA . ILE A 1 116 ? -7.240 5.811 20.102 1.00 72.75 116 ILE A CA 1
ATOM 888 C C . ILE A 1 116 ? -6.630 7.120 19.618 1.00 72.75 116 ILE A C 1
ATOM 890 O O . ILE A 1 116 ? -7.218 7.789 18.768 1.00 72.75 116 ILE A O 1
ATOM 894 N N . GLY A 1 117 ? -5.457 7.481 20.138 1.00 77.56 117 GLY A N 1
ATOM 895 C CA . GLY A 1 117 ? -4.659 8.579 19.604 1.00 77.56 117 GLY A CA 1
ATOM 896 C C . GLY A 1 117 ? -3.916 8.194 18.320 1.00 77.56 117 GLY A C 1
ATOM 897 O O . GLY A 1 117 ? -3.643 7.021 18.060 1.00 77.56 117 GLY A O 1
ATOM 898 N N . LEU A 1 118 ? -3.531 9.202 17.532 1.00 77.06 118 LEU A N 1
ATOM 899 C CA . LEU A 1 118 ? -2.758 9.041 16.292 1.00 77.06 118 LEU A CA 1
ATOM 900 C C . LEU A 1 118 ? -1.455 8.244 16.512 1.00 77.06 118 LEU A C 1
ATOM 902 O O . LEU A 1 118 ? -1.174 7.271 15.814 1.00 77.06 118 LEU A O 1
ATOM 906 N N . LEU A 1 119 ? -0.673 8.645 17.518 1.00 75.44 119 LEU A N 1
ATOM 907 C CA . LEU A 1 119 ? 0.610 8.027 17.866 1.00 75.44 119 LEU A CA 1
ATOM 908 C C . LEU A 1 119 ? 0.444 6.649 18.518 1.00 75.44 119 LEU A C 1
ATOM 910 O O . LEU A 1 119 ? 1.287 5.774 18.321 1.00 75.44 119 LEU A O 1
ATOM 914 N N . ASP A 1 120 ? -0.654 6.423 19.244 1.00 75.50 120 ASP A N 1
ATOM 915 C CA . ASP A 1 120 ? -0.936 5.137 19.891 1.00 75.50 120 ASP A CA 1
ATOM 916 C C . ASP A 1 120 ? -1.212 4.032 18.870 1.00 75.50 120 ASP A C 1
ATOM 918 O O . ASP A 1 120 ? -0.832 2.874 19.087 1.00 75.50 120 ASP A O 1
ATOM 922 N N . ALA A 1 121 ? -1.829 4.396 17.739 1.00 73.38 121 ALA A N 1
ATOM 923 C CA . ALA A 1 121 ? -2.028 3.490 16.618 1.00 73.38 121 ALA A CA 1
ATOM 924 C C . ALA A 1 121 ? -0.674 3.009 16.069 1.00 73.38 121 ALA A C 1
ATOM 926 O O . ALA A 1 121 ? -0.449 1.801 16.011 1.00 73.38 121 ALA A O 1
ATOM 927 N N . TYR A 1 122 ? 0.260 3.924 15.778 1.00 73.06 122 TYR A N 1
ATOM 928 C CA . TYR A 1 122 ? 1.591 3.597 15.241 1.00 73.06 122 TYR A CA 1
ATOM 929 C C . TYR A 1 122 ? 2.507 2.880 16.240 1.00 73.06 122 TYR A C 1
ATOM 931 O O . TYR A 1 122 ? 3.162 1.897 15.887 1.00 73.06 122 TYR A O 1
ATOM 939 N N . ARG A 1 123 ? 2.543 3.312 17.506 1.00 72.69 123 ARG A N 1
ATOM 940 C CA . ARG A 1 123 ? 3.454 2.746 18.517 1.00 72.69 123 ARG A CA 1
ATOM 941 C C . ARG A 1 123 ? 3.210 1.258 18.752 1.00 72.69 123 ARG A C 1
ATOM 943 O O . ARG A 1 123 ? 4.149 0.493 18.958 1.00 72.69 123 ARG A O 1
ATOM 950 N N . LYS A 1 124 ? 1.952 0.823 18.687 1.00 66.94 124 LYS A N 1
ATOM 951 C CA . LYS A 1 124 ? 1.588 -0.580 18.903 1.00 66.94 124 LYS A CA 1
ATOM 952 C C . LYS A 1 124 ? 1.762 -1.473 17.658 1.00 66.94 124 LYS A C 1
ATOM 954 O O . LYS A 1 124 ? 1.347 -2.628 17.716 1.00 66.94 124 LYS A O 1
ATOM 959 N N . ILE A 1 125 ? 2.321 -0.970 16.551 1.00 66.94 125 ILE A N 1
ATOM 960 C CA . ILE A 1 125 ? 2.463 -1.704 15.275 1.00 66.94 125 ILE A CA 1
ATOM 961 C C . ILE A 1 125 ? 3.867 -2.258 15.043 1.00 66.94 125 ILE A C 1
ATOM 963 O O . ILE A 1 125 ? 4.029 -3.114 14.179 1.00 66.94 125 ILE A O 1
ATOM 967 N N . GLY A 1 126 ? 4.870 -1.858 15.832 1.00 61.25 126 GLY A N 1
ATOM 968 C CA . GLY A 1 126 ? 6.283 -2.162 15.556 1.00 61.25 126 GLY A CA 1
ATOM 969 C C . GLY A 1 126 ? 6.583 -3.615 15.149 1.00 61.25 126 GLY A C 1
ATOM 970 O O . GLY A 1 126 ? 7.263 -3.840 14.154 1.00 61.25 126 GLY A O 1
ATOM 971 N N . ARG A 1 127 ? 6.017 -4.615 15.843 1.00 62.91 127 ARG A N 1
ATOM 972 C CA . ARG A 1 127 ? 6.261 -6.042 15.540 1.00 62.91 127 ARG A CA 1
ATOM 973 C C . ARG A 1 127 ? 5.329 -6.623 14.461 1.00 62.91 127 ARG A C 1
ATOM 975 O O . ARG A 1 127 ? 5.745 -7.482 13.686 1.00 62.91 127 ARG A O 1
ATOM 982 N N . SER A 1 128 ? 4.089 -6.137 14.361 1.00 65.69 128 SER A N 1
ATOM 983 C CA . SER A 1 128 ? 3.136 -6.563 13.321 1.00 65.69 128 SER A CA 1
ATOM 984 C C . SER A 1 128 ? 3.450 -5.957 11.951 1.00 65.69 128 SER A C 1
ATOM 986 O O . SER A 1 128 ? 3.196 -6.592 10.933 1.00 65.69 128 SER A O 1
ATOM 988 N N . GLY A 1 129 ? 4.040 -4.758 11.913 1.00 67.75 129 GLY A N 1
ATOM 989 C CA . GLY A 1 129 ? 4.438 -4.071 10.683 1.00 67.75 129 GLY A CA 1
ATOM 990 C C . GLY A 1 129 ? 5.468 -4.863 9.879 1.00 67.75 129 GLY A C 1
ATOM 991 O O . GLY A 1 129 ? 5.322 -5.002 8.669 1.00 67.75 129 GLY A O 1
ATOM 992 N N . PHE A 1 130 ? 6.447 -5.479 10.551 1.00 66.88 130 PHE A N 1
ATOM 993 C CA . PHE A 1 130 ? 7.413 -6.360 9.888 1.00 66.88 130 PHE A CA 1
ATOM 994 C C . PHE A 1 130 ? 6.751 -7.622 9.314 1.00 66.88 130 PHE A C 1
ATOM 996 O O . PHE A 1 130 ? 7.057 -8.037 8.200 1.00 66.88 130 PHE A O 1
ATOM 1003 N N . THR A 1 131 ? 5.783 -8.196 10.036 1.00 74.19 131 THR A N 1
ATOM 1004 C CA . THR A 1 131 ? 5.033 -9.374 9.564 1.00 74.19 131 THR A CA 1
ATOM 1005 C C . THR A 1 131 ? 4.181 -9.038 8.337 1.00 74.19 131 THR A C 1
ATOM 1007 O O . THR A 1 131 ? 4.117 -9.829 7.400 1.00 74.19 131 THR A O 1
ATOM 1010 N N . LEU A 1 132 ? 3.581 -7.844 8.296 1.00 74.00 132 LEU A N 1
ATOM 1011 C CA . LEU A 1 132 ? 2.855 -7.337 7.128 1.00 74.00 132 LEU A CA 1
ATOM 1012 C C . LEU A 1 132 ? 3.765 -7.093 5.931 1.00 74.00 132 LEU A C 1
ATOM 1014 O O . LEU A 1 132 ? 3.408 -7.456 4.811 1.00 74.00 132 LEU A O 1
ATOM 1018 N N . LEU A 1 133 ? 4.935 -6.498 6.158 1.00 76.25 133 LEU A N 1
ATOM 1019 C CA . LEU A 1 133 ? 5.919 -6.271 5.107 1.00 76.25 133 LEU A CA 1
ATOM 1020 C C . LEU A 1 133 ? 6.376 -7.604 4.508 1.00 76.25 133 LEU A C 1
ATOM 1022 O O . LEU A 1 133 ? 6.355 -7.761 3.290 1.00 76.25 133 LEU A O 1
ATOM 1026 N N . LEU A 1 134 ? 6.668 -8.596 5.355 1.00 77.25 134 LEU A N 1
ATOM 1027 C CA . LEU A 1 134 ? 7.019 -9.945 4.917 1.00 77.25 134 LEU A CA 1
ATOM 1028 C C . LEU A 1 134 ? 5.870 -10.625 4.154 1.00 77.25 134 LEU A C 1
ATOM 1030 O O . LEU A 1 134 ? 6.102 -11.230 3.112 1.00 77.25 134 LEU A O 1
ATOM 1034 N N . ALA A 1 135 ? 4.626 -10.491 4.623 1.00 76.75 135 ALA A N 1
ATOM 1035 C CA . ALA A 1 135 ? 3.452 -11.040 3.938 1.00 76.75 135 ALA A CA 1
ATOM 1036 C C . ALA A 1 135 ? 3.226 -10.405 2.563 1.00 76.75 135 ALA A C 1
ATOM 1038 O O . ALA A 1 135 ? 2.917 -11.099 1.597 1.00 76.75 135 ALA A O 1
ATOM 1039 N N . THR A 1 136 ? 3.441 -9.095 2.462 1.00 77.75 136 THR A N 1
ATOM 1040 C CA . THR A 1 136 ? 3.345 -8.351 1.202 1.00 77.75 136 THR A CA 1
ATOM 1041 C C . THR A 1 136 ? 4.449 -8.769 0.244 1.00 77.75 136 THR A C 1
ATOM 1043 O O . THR A 1 136 ? 4.181 -9.011 -0.927 1.00 77.75 136 THR A O 1
ATOM 1046 N N . PHE A 1 137 ? 5.676 -8.916 0.743 1.00 80.69 137 PHE A N 1
ATOM 1047 C CA . PHE A 1 137 ? 6.815 -9.368 -0.047 1.00 80.69 137 PHE A CA 1
ATOM 1048 C C . PHE A 1 137 ? 6.596 -10.781 -0.604 1.00 80.69 137 PHE A C 1
ATOM 1050 O O . PHE A 1 137 ? 6.762 -11.000 -1.800 1.00 80.69 137 PHE A O 1
ATOM 1057 N N . ILE A 1 138 ? 6.123 -11.718 0.226 1.00 82.31 138 ILE A N 1
ATOM 1058 C CA . ILE A 1 138 ? 5.742 -13.072 -0.212 1.00 82.31 138 ILE A CA 1
ATOM 1059 C C . ILE A 1 138 ? 4.617 -13.014 -1.256 1.00 82.31 138 ILE A C 1
ATOM 1061 O O . ILE A 1 138 ? 4.671 -13.729 -2.254 1.00 82.31 138 ILE A O 1
ATOM 1065 N N . GLY A 1 139 ? 3.621 -12.145 -1.062 1.00 78.00 139 GLY A N 1
ATOM 1066 C CA . GLY A 1 139 ? 2.544 -11.932 -2.029 1.00 78.00 139 GLY A CA 1
ATOM 1067 C C . GLY A 1 139 ? 3.047 -11.422 -3.384 1.00 78.00 139 GLY A C 1
ATOM 1068 O O . GLY A 1 139 ? 2.644 -11.950 -4.417 1.00 78.00 139 GLY A O 1
ATOM 1069 N N . ILE A 1 140 ? 3.966 -10.452 -3.389 1.00 80.12 140 ILE A N 1
ATOM 1070 C CA . ILE A 1 140 ? 4.598 -9.925 -4.609 1.00 80.12 140 ILE A CA 1
ATOM 1071 C C . ILE A 1 140 ? 5.410 -11.017 -5.312 1.00 80.12 140 ILE A C 1
ATOM 1073 O O . ILE A 1 140 ? 5.271 -11.188 -6.521 1.00 80.12 140 ILE A O 1
ATOM 1077 N N . LEU A 1 141 ? 6.206 -11.797 -4.570 1.00 82.62 141 LEU A N 1
ATOM 1078 C CA . LEU A 1 141 ? 6.956 -12.927 -5.129 1.00 82.62 141 LEU A CA 1
ATOM 1079 C C . LEU A 1 141 ? 6.032 -13.977 -5.755 1.00 82.62 141 LEU A C 1
ATOM 1081 O O . LEU A 1 141 ? 6.339 -14.507 -6.819 1.00 82.62 141 LEU A O 1
ATOM 1085 N N . PHE A 1 142 ? 4.885 -14.252 -5.134 1.00 80.94 142 PHE A N 1
ATOM 1086 C CA . PHE A 1 142 ? 3.896 -15.177 -5.680 1.00 80.94 142 PHE A CA 1
ATOM 1087 C C . PHE A 1 142 ? 3.253 -14.648 -6.971 1.00 80.94 142 PHE A C 1
ATOM 1089 O O . PHE A 1 142 ? 3.091 -15.401 -7.930 1.00 80.94 142 PHE A O 1
ATOM 1096 N N . VAL A 1 143 ? 2.940 -13.350 -7.037 1.00 79.06 143 VAL A N 1
ATOM 1097 C CA . VAL A 1 143 ? 2.433 -12.710 -8.264 1.00 79.06 143 VAL A CA 1
ATOM 1098 C C . VAL A 1 143 ? 3.488 -12.732 -9.374 1.00 79.06 143 VAL A C 1
ATOM 1100 O O . VAL A 1 143 ? 3.157 -13.047 -10.512 1.00 79.06 143 VAL A O 1
ATOM 1103 N N . LEU A 1 144 ? 4.757 -12.469 -9.052 1.00 81.75 144 LEU A N 1
ATOM 1104 C CA . LEU A 1 144 ? 5.876 -12.592 -9.993 1.00 81.75 144 LEU A CA 1
ATOM 1105 C C . LEU A 1 144 ? 6.029 -14.023 -10.507 1.00 81.75 144 LEU A C 1
ATOM 1107 O O . LEU A 1 144 ? 6.168 -14.224 -11.709 1.00 81.75 144 LEU A O 1
ATOM 1111 N N . PHE A 1 145 ? 5.952 -15.018 -9.622 1.00 83.19 145 PHE A N 1
ATOM 1112 C CA . PHE A 1 145 ? 5.982 -16.426 -10.010 1.00 83.19 145 PHE A CA 1
ATOM 1113 C C . PHE A 1 145 ? 4.843 -16.766 -10.979 1.00 83.19 145 PHE A C 1
ATOM 1115 O O . PHE A 1 145 ? 5.080 -17.394 -12.008 1.00 83.19 145 PHE A O 1
ATOM 1122 N N . LEU A 1 146 ? 3.623 -16.294 -10.701 1.00 78.12 146 LEU A N 1
ATOM 1123 C CA . LEU A 1 146 ? 2.483 -16.457 -11.604 1.00 78.12 146 LEU A CA 1
ATOM 1124 C C . LEU A 1 146 ? 2.687 -15.741 -12.943 1.00 78.12 146 LEU A C 1
ATOM 1126 O O . LEU A 1 146 ? 2.324 -16.294 -13.976 1.00 78.12 146 LEU A O 1
ATOM 1130 N N . ALA A 1 147 ? 3.284 -14.549 -12.945 1.00 76.50 147 ALA A N 1
ATOM 1131 C CA . ALA A 1 147 ? 3.586 -13.808 -14.166 1.00 76.50 147 ALA A CA 1
ATOM 1132 C C . ALA A 1 147 ? 4.653 -14.515 -15.018 1.00 76.50 147 ALA A C 1
ATOM 1134 O O . ALA A 1 147 ? 4.489 -14.635 -16.228 1.00 76.50 147 ALA A O 1
ATOM 1135 N N . ILE A 1 148 ? 5.709 -15.054 -14.402 1.00 81.44 148 ILE A N 1
ATOM 1136 C CA . ILE A 1 148 ? 6.728 -15.854 -15.100 1.00 81.44 148 ILE A CA 1
ATOM 1137 C C . ILE A 1 148 ? 6.098 -17.134 -15.661 1.00 81.44 148 ILE A C 1
ATOM 1139 O O . ILE A 1 148 ? 6.312 -17.477 -16.823 1.00 81.44 148 ILE A O 1
ATOM 1143 N N . TRP A 1 149 ? 5.263 -17.810 -14.869 1.00 75.31 149 TRP A N 1
ATOM 1144 C CA . TRP A 1 149 ? 4.508 -18.982 -15.314 1.00 75.31 149 TRP A CA 1
ATOM 1145 C C . TRP A 1 149 ? 3.612 -18.666 -16.523 1.00 75.31 149 TRP A C 1
ATOM 1147 O O . TRP A 1 149 ? 3.502 -19.468 -17.451 1.00 75.31 149 TRP A O 1
ATOM 1157 N N . TRP A 1 150 ? 3.015 -17.472 -16.541 1.00 72.62 150 TRP A N 1
ATOM 1158 C CA . TRP A 1 150 ? 2.190 -16.968 -17.639 1.00 72.62 150 TRP A CA 1
ATOM 1159 C C . TRP A 1 150 ? 2.970 -16.822 -18.954 1.00 72.62 150 TRP A C 1
ATOM 1161 O O . TRP A 1 150 ? 2.439 -17.148 -20.013 1.00 72.62 150 TRP A O 1
ATOM 1171 N N . VAL A 1 151 ? 4.235 -16.391 -18.886 1.00 73.69 151 VAL A N 1
ATOM 1172 C CA . VAL A 1 151 ? 5.127 -16.255 -20.054 1.00 73.69 151 VAL A CA 1
ATOM 1173 C C . VAL A 1 151 ? 5.529 -17.621 -20.621 1.00 73.69 151 VAL A C 1
ATOM 1175 O O . VAL A 1 151 ? 5.629 -17.774 -21.836 1.00 73.69 151 VAL A O 1
ATOM 1178 N N . ILE A 1 152 ? 5.727 -18.625 -19.760 1.00 79.44 152 ILE A N 1
ATOM 1179 C CA . ILE A 1 152 ? 6.170 -19.969 -20.168 1.00 79.44 152 ILE A CA 1
ATOM 1180 C C . ILE A 1 152 ? 5.033 -20.776 -20.819 1.00 79.44 152 ILE A C 1
ATOM 1182 O O . ILE A 1 152 ? 5.292 -21.567 -21.725 1.00 79.44 152 ILE A O 1
ATOM 1186 N N . VAL A 1 153 ? 3.774 -20.579 -20.399 1.00 78.75 153 VAL A N 1
ATOM 1187 C CA . VAL A 1 153 ? 2.610 -21.318 -20.933 1.00 78.75 153 VAL A CA 1
ATOM 1188 C C . VAL A 1 153 ? 1.523 -20.354 -21.450 1.00 78.75 153 VAL A C 1
ATOM 1190 O O . VAL A 1 153 ? 0.483 -20.175 -20.802 1.00 78.75 153 VAL A O 1
ATOM 1193 N N . PRO A 1 154 ? 1.711 -19.752 -22.644 1.00 63.16 154 PRO A N 1
ATOM 1194 C CA . PRO A 1 154 ? 0.824 -18.708 -23.168 1.00 63.16 154 PRO A CA 1
ATOM 1195 C C . PRO A 1 154 ? -0.621 -19.183 -23.386 1.00 63.16 154 PRO A C 1
ATOM 1197 O O . PRO A 1 154 ? -1.573 -18.440 -23.153 1.00 63.16 154 PRO A O 1
ATOM 1200 N N . CYS A 1 155 ? -0.795 -20.445 -23.788 1.00 67.00 155 CYS A N 1
ATOM 1201 C CA . CYS A 1 155 ? -2.085 -21.022 -24.174 1.00 67.00 155 CYS A CA 1
ATOM 1202 C C . CYS A 1 155 ? -3.046 -21.275 -22.997 1.00 67.00 155 CYS A C 1
ATOM 1204 O O . CYS A 1 155 ? -4.254 -21.137 -23.164 1.00 67.00 155 CYS A O 1
ATOM 1206 N N . LEU A 1 156 ? -2.538 -21.596 -21.802 1.00 58.72 156 LEU A N 1
ATOM 1207 C CA . LEU A 1 156 ? -3.351 -21.739 -20.580 1.00 58.72 156 LEU A CA 1
ATOM 1208 C C . LEU A 1 156 ? -3.461 -20.419 -19.806 1.00 58.72 156 LEU A C 1
ATOM 1210 O O . LEU A 1 156 ? -4.472 -20.151 -19.149 1.00 58.72 156 LEU A O 1
ATOM 1214 N N . GLY A 1 157 ? -2.426 -19.584 -19.906 1.00 58.25 157 GLY A N 1
ATOM 1215 C CA . GLY A 1 157 ? -2.328 -18.324 -19.193 1.00 58.25 157 GLY A CA 1
ATOM 1216 C C . GLY A 1 157 ? -3.365 -17.292 -19.627 1.00 58.25 157 GLY A C 1
ATOM 1217 O O . GLY A 1 157 ? -3.977 -16.657 -18.767 1.00 58.25 157 GLY A O 1
ATOM 1218 N N . TRP A 1 158 ? -3.578 -17.088 -20.925 1.00 61.88 158 TRP A N 1
ATOM 1219 C CA . TRP A 1 158 ? -4.357 -15.938 -21.406 1.00 61.88 158 TRP A CA 1
ATOM 1220 C C . TRP A 1 158 ? -5.817 -15.922 -20.932 1.00 61.88 158 TRP A C 1
ATOM 1222 O O . TRP A 1 158 ? -6.334 -14.858 -20.602 1.00 61.88 158 TRP A O 1
ATOM 1232 N N . LEU A 1 159 ? -6.461 -17.088 -20.819 1.00 65.00 159 LEU A N 1
ATOM 1233 C CA . LEU A 1 159 ? -7.863 -17.175 -20.396 1.00 65.00 159 LEU A CA 1
ATOM 1234 C C . LEU A 1 159 ? -8.035 -17.203 -18.865 1.00 65.00 159 LEU A C 1
ATOM 1236 O O . LEU A 1 159 ? -8.999 -16.654 -18.342 1.00 65.00 159 LEU A O 1
ATOM 1240 N N . THR A 1 160 ? -7.117 -17.845 -18.132 1.00 68.44 160 THR A N 1
ATOM 1241 C CA . THR A 1 160 ? -7.294 -18.112 -16.687 1.00 68.44 160 THR A CA 1
ATOM 1242 C C . THR A 1 160 ? -6.327 -17.339 -15.788 1.00 68.44 160 THR A C 1
ATOM 1244 O O . THR A 1 160 ? -6.682 -16.969 -14.669 1.00 68.44 160 THR A O 1
ATOM 1247 N N . GLY A 1 161 ? -5.122 -17.037 -16.272 1.00 71.12 161 GLY A N 1
ATOM 1248 C CA . GLY A 1 161 ? -4.054 -16.410 -15.494 1.00 71.12 161 GLY A CA 1
ATOM 1249 C C . GLY A 1 161 ? -4.325 -14.946 -15.162 1.00 71.12 161 GLY A C 1
ATOM 1250 O O . GLY A 1 161 ? -4.151 -14.544 -14.015 1.00 71.12 161 GLY A O 1
ATOM 1251 N N . LEU A 1 162 ? -4.823 -14.162 -16.124 1.00 75.94 162 LEU A N 1
ATOM 1252 C CA . LEU A 1 162 ? -5.089 -12.735 -15.911 1.00 75.94 162 LEU A CA 1
ATOM 1253 C C . LEU A 1 162 ? -6.204 -12.532 -14.874 1.00 75.94 162 LEU A C 1
ATOM 1255 O O . LEU A 1 162 ? -6.038 -11.766 -13.927 1.00 75.94 162 LEU A O 1
ATOM 1259 N N . GLY A 1 163 ? -7.289 -13.307 -14.972 1.00 77.75 163 GLY A N 1
ATOM 1260 C CA . GLY A 1 163 ? -8.360 -13.308 -13.972 1.00 77.75 163 GLY A CA 1
ATOM 1261 C C . GLY A 1 163 ? -7.878 -13.736 -12.582 1.00 77.75 163 GLY A C 1
ATOM 1262 O O . GLY A 1 163 ? -8.268 -13.131 -11.584 1.00 77.75 163 GLY A O 1
ATOM 1263 N N . MET A 1 164 ? -6.984 -14.728 -12.502 1.00 76.69 164 MET A N 1
ATOM 1264 C CA . MET A 1 164 ? -6.448 -15.204 -11.223 1.00 76.69 164 MET A CA 1
ATOM 1265 C C . MET A 1 164 ? -5.510 -14.182 -10.565 1.00 76.69 164 MET A C 1
ATOM 1267 O O . MET A 1 164 ? -5.616 -13.954 -9.361 1.00 76.69 164 MET A O 1
ATOM 1271 N N . ILE A 1 165 ? -4.664 -13.497 -11.345 1.00 78.56 165 ILE A N 1
ATOM 1272 C CA . ILE A 1 165 ? -3.810 -12.405 -10.852 1.00 78.56 165 ILE A CA 1
ATOM 1273 C C . ILE A 1 165 ? -4.669 -11.244 -10.348 1.00 78.56 165 ILE A C 1
ATOM 1275 O O . ILE A 1 165 ? -4.474 -10.789 -9.221 1.00 78.56 165 ILE A O 1
ATOM 1279 N N . PHE A 1 166 ? -5.656 -10.799 -11.133 1.00 81.44 166 PHE A N 1
ATOM 1280 C CA . PHE A 1 166 ? -6.577 -9.740 -10.712 1.00 81.44 166 PHE A CA 1
ATOM 1281 C C . PHE A 1 166 ? -7.320 -10.113 -9.431 1.00 81.44 166 PHE A C 1
ATOM 1283 O O . PHE A 1 166 ? -7.392 -9.311 -8.502 1.00 81.44 166 PHE A O 1
ATOM 1290 N N . PHE A 1 167 ? -7.821 -11.344 -9.342 1.00 80.50 167 PHE A N 1
ATOM 1291 C CA . PHE A 1 167 ? -8.479 -11.839 -8.140 1.00 80.50 167 PHE A CA 1
ATOM 1292 C C . PHE A 1 167 ? -7.544 -11.824 -6.924 1.00 80.50 167 PHE A C 1
ATOM 1294 O O . PHE A 1 167 ? -7.910 -11.336 -5.854 1.00 80.50 167 PHE A O 1
ATOM 1301 N N . PHE A 1 168 ? -6.316 -12.314 -7.080 1.00 81.56 168 PHE A N 1
ATOM 1302 C CA . PHE A 1 168 ? -5.350 -12.356 -5.990 1.00 81.56 168 PHE A CA 1
ATOM 1303 C C . PHE A 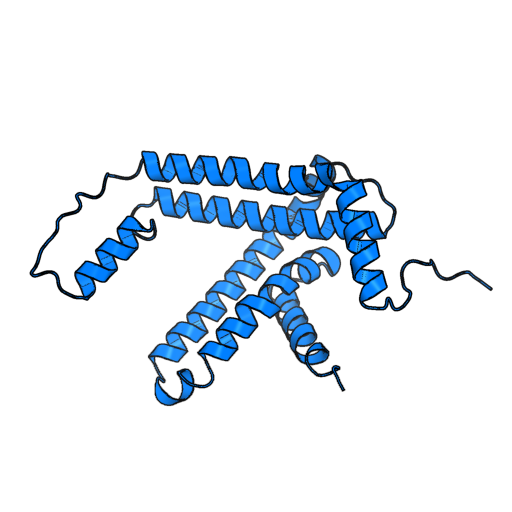1 168 ? -4.959 -10.949 -5.517 1.00 81.56 168 PHE A C 1
ATOM 1305 O O . PHE A 1 168 ? -4.963 -10.671 -4.316 1.00 81.56 168 PHE A O 1
ATOM 1312 N N . VAL A 1 169 ? -4.682 -10.041 -6.453 1.00 80.56 169 VAL A N 1
ATOM 1313 C CA . VAL A 1 169 ? -4.248 -8.674 -6.149 1.00 80.56 169 VAL A CA 1
ATOM 1314 C C . VAL A 1 169 ? -5.382 -7.831 -5.566 1.00 80.56 169 VAL A C 1
ATOM 1316 O O . VAL A 1 169 ? -5.157 -7.107 -4.600 1.00 80.56 169 VAL A O 1
ATOM 1319 N N . LEU A 1 170 ? -6.598 -7.932 -6.107 1.00 82.06 170 LEU A N 1
ATOM 1320 C CA . LEU A 1 170 ? -7.720 -7.087 -5.688 1.00 82.06 170 LEU A CA 1
ATOM 1321 C C . LEU A 1 170 ? -8.498 -7.636 -4.492 1.00 82.06 170 LEU A C 1
ATOM 1323 O O . LEU A 1 170 ? -9.122 -6.857 -3.777 1.00 82.06 170 LEU A O 1
ATOM 1327 N N . VAL A 1 171 ? -8.489 -8.952 -4.265 1.00 82.19 171 VAL A N 1
ATOM 1328 C CA . VAL A 1 171 ? -9.297 -9.575 -3.202 1.00 82.19 171 VAL A CA 1
ATOM 1329 C C . VAL A 1 171 ? -8.428 -10.140 -2.090 1.00 82.19 171 VAL A C 1
ATOM 1331 O O . VAL A 1 171 ? -8.697 -9.889 -0.918 1.00 82.19 171 VAL A O 1
ATOM 1334 N N . VAL A 1 172 ? -7.379 -10.894 -2.420 1.00 82.88 172 VAL A N 1
ATOM 1335 C CA . VAL A 1 172 ? -6.605 -11.631 -1.409 1.00 82.88 172 VAL A CA 1
ATOM 1336 C C . VAL A 1 172 ? -5.619 -10.712 -0.695 1.00 82.88 172 VAL A C 1
ATOM 1338 O O . VAL A 1 172 ? -5.625 -10.677 0.534 1.00 82.88 172 VAL A O 1
ATOM 1341 N N . LEU A 1 173 ? -4.816 -9.931 -1.429 1.00 80.69 173 LEU A N 1
ATOM 1342 C CA . LEU A 1 173 ? -3.815 -9.036 -0.828 1.00 80.69 173 LEU A CA 1
ATOM 1343 C C . LEU A 1 173 ? -4.408 -8.025 0.173 1.00 80.69 173 LEU A C 1
ATOM 1345 O O . LEU A 1 173 ? -3.849 -7.903 1.266 1.00 80.69 173 LEU A O 1
ATOM 1349 N N . PRO A 1 174 ? -5.549 -7.355 -0.095 1.00 81.19 174 PRO A N 1
ATOM 1350 C CA . PRO A 1 174 ? -6.134 -6.419 0.864 1.00 81.19 174 PRO A CA 1
ATOM 1351 C C . PRO A 1 174 ? -6.625 -7.096 2.147 1.00 81.19 174 PRO A C 1
ATOM 1353 O O . PRO A 1 174 ? -6.658 -6.455 3.193 1.00 81.19 174 PRO A O 1
ATOM 1356 N N . LEU A 1 175 ? -6.979 -8.388 2.091 1.00 82.25 175 LEU A N 1
ATOM 1357 C CA . LEU A 1 175 ? -7.410 -9.174 3.252 1.00 82.25 175 LEU A CA 1
ATOM 1358 C C . LEU A 1 175 ? -6.241 -9.661 4.117 1.00 82.25 175 LEU A C 1
ATOM 1360 O O . LEU A 1 175 ? -6.439 -9.967 5.292 1.00 82.25 175 LEU A O 1
ATOM 1364 N N . VAL A 1 176 ? -5.016 -9.696 3.590 1.00 82.38 176 VAL A N 1
ATOM 1365 C CA . VAL A 1 176 ? -3.832 -10.067 4.380 1.00 82.38 176 VAL A CA 1
ATOM 1366 C C . VAL A 1 176 ? -3.599 -9.061 5.505 1.00 82.38 176 VAL A C 1
ATOM 1368 O O . VAL A 1 176 ? -3.312 -9.462 6.632 1.00 82.38 176 VAL A O 1
ATOM 1371 N N . ALA A 1 177 ? -3.782 -7.766 5.233 1.00 78.81 177 ALA A N 1
ATOM 1372 C CA . ALA A 1 177 ? -3.587 -6.716 6.227 1.00 78.81 177 ALA A CA 1
ATOM 1373 C C . ALA A 1 177 ? -4.456 -6.892 7.494 1.00 78.81 177 ALA A C 1
ATOM 1375 O O . ALA A 1 177 ? -3.890 -6.981 8.589 1.00 78.81 177 ALA A O 1
ATOM 1376 N N . PRO A 1 178 ? -5.796 -7.019 7.397 1.00 78.44 178 PRO A N 1
ATOM 1377 C CA . PRO A 1 178 ? -6.637 -7.285 8.556 1.00 78.44 178 PRO A CA 1
ATOM 1378 C C . PRO A 1 178 ? -6.332 -8.626 9.219 1.00 78.44 178 PRO A C 1
ATOM 1380 O O . PRO A 1 178 ? -6.360 -8.692 10.443 1.00 78.44 178 PRO A O 1
ATOM 1383 N N . VAL A 1 179 ? -5.994 -9.677 8.466 1.00 80.81 179 VAL A N 1
ATOM 1384 C CA . VAL A 1 179 ? -5.675 -10.987 9.057 1.00 80.81 179 VAL A CA 1
ATOM 1385 C C . VAL A 1 179 ? -4.398 -10.927 9.897 1.00 80.81 179 VAL A C 1
ATOM 1387 O O . VAL A 1 179 ? -4.401 -11.381 11.037 1.00 80.81 179 VAL A O 1
ATOM 1390 N N . VAL A 1 180 ? -3.316 -10.326 9.399 1.00 81.44 180 VAL A N 1
ATOM 1391 C CA . VAL A 1 180 ? -2.066 -10.213 10.175 1.00 81.44 180 VAL A CA 1
ATOM 1392 C C . VAL A 1 180 ? -2.263 -9.328 11.408 1.00 81.44 180 VAL A C 1
ATOM 1394 O O . VAL A 1 180 ? -1.775 -9.656 12.487 1.00 81.44 180 VAL A O 1
ATOM 1397 N N . VAL A 1 181 ? -2.986 -8.212 11.274 1.00 78.62 181 VAL A N 1
ATOM 1398 C CA . VAL A 1 181 ? -3.166 -7.251 12.375 1.00 78.62 181 VAL A CA 1
ATOM 1399 C C . VAL A 1 181 ? -4.116 -7.775 13.449 1.00 78.62 181 VAL A C 1
ATOM 1401 O O . VAL A 1 181 ? -3.845 -7.592 14.636 1.00 78.62 181 VAL A O 1
ATOM 1404 N N . LEU A 1 182 ? -5.227 -8.399 13.051 1.00 78.31 182 LEU A N 1
ATOM 1405 C CA . LEU A 1 182 ? -6.283 -8.828 13.971 1.00 78.31 182 LEU A CA 1
ATOM 1406 C C . LEU A 1 182 ? -6.079 -10.257 14.473 1.00 78.31 182 LEU A C 1
ATOM 1408 O O . LEU A 1 182 ? -6.327 -10.516 15.647 1.00 78.31 182 LEU A O 1
ATOM 1412 N N . GLU A 1 183 ? -5.620 -11.174 13.618 1.00 80.62 183 GLU A N 1
ATOM 1413 C CA . GLU A 1 183 ? -5.404 -12.579 13.991 1.00 80.62 183 GLU A CA 1
ATOM 1414 C C . GLU A 1 183 ? -3.957 -12.866 14.448 1.00 80.62 183 GLU A C 1
ATOM 1416 O O . GLU A 1 183 ? -3.669 -13.993 14.840 1.00 80.62 183 GLU A O 1
ATOM 1421 N N . GLN A 1 184 ? -3.048 -11.875 14.416 1.00 76.62 184 GLN A N 1
ATOM 1422 C CA . GLN A 1 184 ? -1.629 -11.995 14.815 1.00 76.62 184 GLN A CA 1
ATOM 1423 C C . GLN A 1 184 ? -0.897 -13.196 14.189 1.00 76.62 184 GLN A C 1
ATOM 1425 O O . GLN A 1 184 ? -0.014 -13.800 14.801 1.00 76.62 184 GLN A O 1
ATOM 1430 N N . ARG A 1 185 ? -1.269 -13.557 12.958 1.00 77.38 185 ARG A N 1
ATOM 1431 C CA . ARG A 1 185 ? -0.704 -14.710 12.252 1.00 77.38 185 ARG A CA 1
ATOM 1432 C C . ARG A 1 185 ? 0.580 -14.373 11.507 1.00 77.38 185 ARG A C 1
ATOM 1434 O O . ARG A 1 185 ? 0.797 -13.232 11.097 1.00 77.38 185 ARG A O 1
ATOM 1441 N N . SER A 1 186 ? 1.406 -15.398 11.297 1.00 79.19 186 SER A N 1
ATOM 1442 C CA . SER A 1 186 ? 2.601 -15.313 10.458 1.00 79.19 186 SER A CA 1
ATOM 1443 C C . SER A 1 186 ? 2.232 -15.004 9.000 1.00 79.19 186 SER A C 1
ATOM 1445 O O . SER A 1 186 ? 1.110 -15.246 8.556 1.00 79.19 186 SER A O 1
ATOM 1447 N N . ALA A 1 187 ? 3.181 -14.461 8.237 1.00 74.81 187 ALA A N 1
ATOM 1448 C CA . ALA A 1 187 ? 2.957 -13.987 6.873 1.00 74.81 187 ALA A CA 1
ATOM 1449 C C . ALA A 1 187 ? 2.342 -15.045 5.929 1.00 74.81 187 ALA A C 1
ATOM 1451 O O . ALA A 1 187 ? 1.382 -14.759 5.211 1.00 74.81 187 ALA A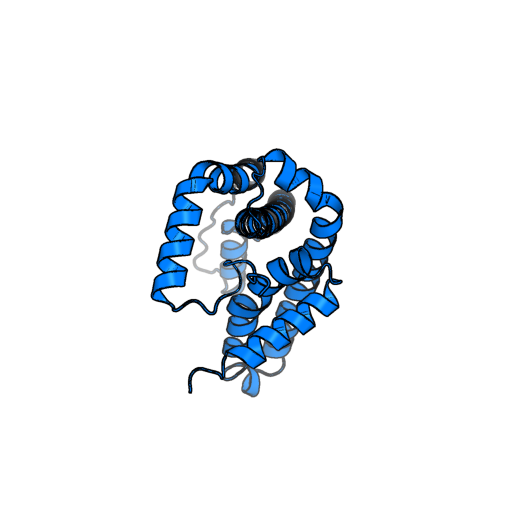 O 1
ATOM 1452 N N . ALA A 1 188 ? 2.857 -16.277 5.964 1.00 77.00 188 ALA A N 1
ATOM 1453 C CA . ALA A 1 188 ? 2.366 -17.374 5.130 1.00 77.00 188 ALA A CA 1
ATOM 1454 C C . ALA A 1 188 ? 0.980 -17.868 5.577 1.00 77.00 188 ALA A C 1
ATOM 1456 O O . ALA A 1 188 ? 0.097 -18.092 4.746 1.00 77.00 188 ALA A O 1
ATOM 1457 N N . GLU A 1 189 ? 0.757 -17.981 6.888 1.00 81.94 189 GLU A N 1
ATOM 1458 C CA . GLU A 1 189 ? -0.546 -18.368 7.432 1.00 81.94 189 GLU A CA 1
ATOM 1459 C C . GLU A 1 189 ? -1.614 -17.317 7.145 1.00 81.94 189 GLU A C 1
ATOM 1461 O O . GLU A 1 189 ? -2.750 -17.664 6.827 1.00 81.94 189 GLU A O 1
ATOM 1466 N N . ALA A 1 190 ? -1.258 -16.034 7.213 1.00 81.25 190 ALA A N 1
ATOM 1467 C CA . ALA A 1 190 ? -2.164 -14.948 6.887 1.00 81.25 190 ALA A CA 1
ATOM 1468 C C . ALA A 1 190 ? -2.574 -14.973 5.412 1.00 81.25 190 ALA A C 1
ATOM 1470 O O . ALA A 1 190 ? -3.744 -14.748 5.108 1.00 81.25 190 ALA A O 1
ATOM 1471 N N . LEU A 1 191 ? -1.654 -15.318 4.504 1.00 82.44 191 LEU A N 1
ATOM 1472 C CA . LEU A 1 191 ? -1.955 -15.471 3.082 1.00 82.44 191 LEU A CA 1
ATOM 1473 C C . LEU A 1 191 ? -2.886 -16.665 2.822 1.00 82.44 191 LEU A C 1
ATOM 1475 O O . LEU A 1 191 ? -3.898 -16.524 2.137 1.00 82.44 191 LEU A O 1
ATOM 1479 N N . GLN A 1 192 ? -2.600 -17.825 3.424 1.00 83.81 192 GLN A N 1
ATOM 1480 C CA . GLN A 1 192 ? -3.472 -19.005 3.333 1.00 83.81 192 GLN A CA 1
ATOM 1481 C C . GLN A 1 192 ? -4.860 -18.731 3.921 1.00 83.81 192 GLN A C 1
ATOM 1483 O O . GLN A 1 192 ? -5.885 -19.149 3.379 1.00 83.81 192 GLN A O 1
ATOM 1488 N N . ARG A 1 193 ? -4.910 -18.005 5.037 1.00 82.88 193 ARG A N 1
ATOM 1489 C CA . ARG A 1 193 ? -6.152 -17.601 5.688 1.00 82.88 193 ARG A CA 1
ATOM 1490 C C . ARG A 1 193 ? -6.944 -16.617 4.831 1.00 82.88 193 ARG A C 1
ATOM 1492 O O . ARG A 1 193 ? -8.136 -16.844 4.636 1.00 82.88 193 ARG A O 1
ATOM 1499 N N . ALA A 1 194 ? -6.301 -15.589 4.281 1.00 83.44 194 ALA A N 1
ATOM 1500 C CA . ALA A 1 194 ? -6.918 -14.633 3.364 1.00 83.44 194 ALA A CA 1
ATOM 1501 C C . ALA A 1 194 ? -7.471 -15.336 2.115 1.00 83.44 194 ALA A C 1
ATOM 1503 O O . ALA A 1 194 ? -8.608 -15.086 1.722 1.00 83.44 194 ALA A O 1
ATOM 1504 N N . TRP A 1 195 ? -6.726 -16.296 1.560 1.00 83.06 195 TRP A N 1
ATOM 1505 C CA . TRP A 1 195 ? -7.181 -17.136 0.453 1.00 83.06 195 TRP A CA 1
ATOM 1506 C C . TRP A 1 195 ? -8.418 -17.969 0.816 1.00 83.06 195 TRP A C 1
ATOM 1508 O O . TRP A 1 195 ? -9.395 -18.005 0.067 1.00 83.06 195 TRP A O 1
ATOM 1518 N N . ASN A 1 196 ? -8.420 -18.601 1.993 1.00 84.00 196 ASN A N 1
ATOM 1519 C CA . ASN A 1 196 ? -9.570 -19.364 2.480 1.00 84.00 196 ASN A CA 1
ATOM 1520 C C . ASN A 1 196 ? -10.805 -18.479 2.702 1.00 84.00 196 ASN A C 1
ATOM 1522 O O . ASN A 1 196 ? -11.918 -18.908 2.398 1.00 84.00 196 ASN A O 1
ATOM 1526 N N . LEU A 1 197 ? -10.628 -17.253 3.203 1.00 81.88 197 LEU A N 1
ATOM 1527 C CA . LEU A 1 197 ? -11.714 -16.284 3.362 1.00 81.88 197 LEU A CA 1
ATOM 1528 C C . LEU A 1 197 ? -12.267 -15.835 2.005 1.00 81.88 197 LEU A C 1
ATOM 1530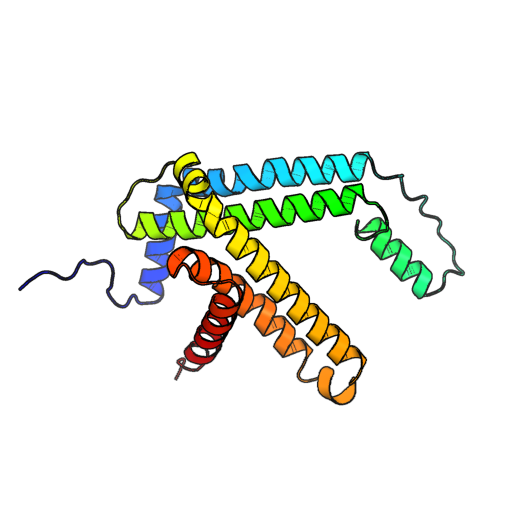 O O . LEU A 1 197 ? -13.484 -15.846 1.814 1.00 81.88 197 LEU A O 1
ATOM 1534 N N . ALA A 1 198 ? -11.387 -15.515 1.054 1.00 81.25 198 ALA A N 1
ATOM 1535 C CA . ALA A 1 198 ? -11.769 -15.102 -0.291 1.00 81.25 198 ALA A CA 1
ATOM 1536 C C . ALA A 1 198 ? -12.532 -16.216 -1.029 1.00 81.25 198 ALA A C 1
ATOM 1538 O O . ALA A 1 198 ? -13.595 -15.969 -1.595 1.00 81.25 198 ALA A O 1
ATOM 1539 N N . ARG A 1 199 ? -12.053 -17.465 -0.947 1.00 75.75 199 ARG A N 1
ATOM 1540 C CA . ARG A 1 199 ? -12.697 -18.625 -1.580 1.00 75.75 199 ARG A CA 1
ATOM 1541 C C . ARG A 1 199 ? -14.064 -18.945 -0.971 1.00 75.75 199 ARG A C 1
ATOM 1543 O O . ARG A 1 199 ? -14.994 -19.257 -1.706 1.00 75.75 199 ARG A O 1
ATOM 1550 N N . ARG A 1 200 ? -14.197 -18.886 0.359 1.00 68.12 200 ARG A N 1
ATOM 1551 C CA . ARG A 1 200 ? -15.437 -19.279 1.055 1.00 68.12 200 ARG A CA 1
ATOM 1552 C C . ARG A 1 200 ? -16.572 -18.270 0.890 1.00 68.12 200 ARG A C 1
ATOM 1554 O O . ARG A 1 200 ? -17.726 -18.680 0.871 1.00 68.12 200 ARG A O 1
ATOM 1561 N N . ARG A 1 201 ? -16.270 -16.969 0.801 1.00 62.53 201 ARG A N 1
ATOM 1562 C CA . ARG A 1 201 ? -17.298 -15.910 0.824 1.00 62.53 201 ARG A CA 1
ATOM 1563 C C . ARG A 1 201 ? -17.770 -15.448 -0.555 1.00 62.53 201 ARG A C 1
ATOM 1565 O O . ARG A 1 201 ? -18.836 -14.853 -0.641 1.00 62.53 201 ARG A O 1
ATOM 1572 N N . LEU A 1 202 ? -17.028 -15.762 -1.619 1.00 53.69 202 LEU A N 1
ATOM 1573 C CA . LEU A 1 202 ? -17.440 -15.506 -3.007 1.00 53.69 202 LEU A CA 1
ATOM 1574 C C . LEU A 1 202 ? -18.677 -16.313 -3.437 1.00 53.69 202 LEU A C 1
ATOM 1576 O O . LEU A 1 202 ? -19.346 -15.931 -4.387 1.00 53.69 202 LEU A O 1
ATOM 1580 N N . TRP A 1 203 ? -18.987 -17.405 -2.732 1.00 48.03 203 TRP A N 1
ATOM 1581 C CA . TRP A 1 203 ? -20.024 -18.371 -3.116 1.00 48.03 203 TRP A CA 1
ATOM 1582 C C . TRP A 1 203 ? -21.290 -18.333 -2.241 1.00 48.03 203 TRP A C 1
ATOM 1584 O O . TRP A 1 203 ? -22.111 -19.232 -2.344 1.00 48.03 203 TRP A O 1
ATOM 1594 N N . TRP A 1 204 ? -21.474 -17.314 -1.391 1.00 40.06 204 TRP A N 1
ATOM 1595 C CA . TRP A 1 204 ? -22.682 -17.148 -0.553 1.00 40.06 204 TRP A CA 1
ATOM 1596 C C . TRP A 1 204 ? -23.581 -15.988 -1.018 1.00 40.06 204 TRP A C 1
ATOM 1598 O O . TRP A 1 204 ? -24.141 -15.246 -0.214 1.00 40.06 204 TRP A O 1
ATOM 1608 N N . LEU A 1 205 ? -23.695 -15.823 -2.337 1.00 41.09 205 LEU A N 1
ATOM 1609 C CA . LEU A 1 205 ? -24.707 -14.974 -2.981 1.00 41.09 205 LEU A CA 1
ATOM 1610 C C . LEU A 1 205 ? -25.795 -15.800 -3.692 1.00 41.09 205 LEU A C 1
ATOM 1612 O O . LEU A 1 205 ? -26.395 -15.326 -4.653 1.00 41.09 205 LEU A O 1
ATOM 1616 N N . VAL A 1 206 ? -26.059 -17.011 -3.187 1.00 34.75 206 VAL A N 1
ATOM 1617 C CA . VAL A 1 206 ? -27.321 -17.750 -3.357 1.00 34.75 206 VAL A CA 1
ATOM 1618 C C . VAL A 1 206 ? -27.668 -18.405 -2.029 1.00 34.75 206 VAL A C 1
ATOM 1620 O O . VAL A 1 206 ? -26.748 -19.017 -1.439 1.00 34.75 206 VAL A O 1
#